Protein AF-A0A518B0Y1-F1 (afdb_monomer_lite)

InterPro domains:
  IPR000868 Isochorismatase-like domain [PF00857] (5-139)
  IPR036380 Isochorismatase-like superfamily [G3DSA:3.40.50.850] (2-148)
  IPR036380 Isochorismatase-like superfamily [G3DSA:3.40.50.850] (149-195)
  IPR036380 Isochorismatase-like superfamily [SSF52499] (5-146)
  IPR036380 Isochorismatase-like superfamily [SSF52499] (149-193)
  IPR052347 Isochorismatase Family Nicotinamidases [PTHR11080] (25-141)

Structure (mmCIF, N/CA/C/O backbone):
data_AF-A0A518B0Y1-F1
#
_entry.id   AF-A0A518B0Y1-F1
#
loop_
_atom_site.group_PDB
_atom_site.id
_atom_site.type_symbol
_atom_site.label_atom_id
_atom_site.label_alt_id
_atom_site.label_comp_id
_atom_site.label_asym_id
_atom_site.label_entity_id
_atom_site.label_seq_id
_atom_site.pdbx_PDB_ins_code
_atom_site.Cartn_x
_atom_site.Cartn_y
_atom_site.Cartn_z
_atom_site.occupancy
_atom_site.B_iso_or_equiv
_atom_site.auth_seq_id
_atom_site.auth_comp_id
_atom_site.auth_asym_id
_atom_site.auth_atom_id
_atom_site.pdbx_PDB_model_num
ATOM 1 N N . MET A 1 1 ? -11.958 -0.197 17.020 1.00 67.12 1 MET A N 1
ATOM 2 C CA . MET A 1 1 ? -11.882 -1.667 16.822 1.00 67.12 1 MET A CA 1
ATOM 3 C C . MET A 1 1 ? -11.598 -1.893 15.351 1.00 67.12 1 MET A C 1
ATOM 5 O O . MET A 1 1 ? -12.259 -1.245 14.544 1.00 67.12 1 MET A O 1
ATOM 9 N N . ILE A 1 2 ? -10.626 -2.741 15.003 1.00 85.50 2 ILE A N 1
ATOM 10 C CA . ILE A 1 2 ? -10.397 -3.081 13.594 1.00 85.50 2 ILE A CA 1
ATOM 11 C C . ILE A 1 2 ? -11.566 -3.929 13.104 1.00 85.50 2 ILE A C 1
ATOM 13 O O . ILE A 1 2 ? -11.922 -4.910 13.752 1.00 85.50 2 ILE A O 1
ATOM 17 N N . ARG A 1 3 ? -12.188 -3.505 12.003 1.00 82.94 3 ARG A N 1
ATOM 18 C CA . ARG A 1 3 ? -13.340 -4.189 11.395 1.00 82.94 3 ARG A CA 1
ATOM 19 C C . ARG A 1 3 ? -13.037 -4.753 10.014 1.00 82.94 3 ARG A C 1
ATOM 21 O O . ARG A 1 3 ? -13.745 -5.643 9.572 1.00 82.94 3 ARG A O 1
ATOM 28 N N . ASN A 1 4 ? -12.018 -4.224 9.341 1.00 89.44 4 ASN A N 1
ATOM 29 C CA . ASN A 1 4 ? -11.627 -4.638 8.001 1.00 89.44 4 ASN A CA 1
ATOM 30 C C . ASN A 1 4 ? -10.105 -4.705 7.897 1.00 89.44 4 ASN A C 1
ATOM 32 O O . ASN A 1 4 ? -9.392 -3.848 8.428 1.00 89.44 4 ASN A O 1
ATOM 36 N N . VAL A 1 5 ? -9.633 -5.715 7.177 1.00 95.88 5 VAL A N 1
ATOM 37 C CA . VAL A 1 5 ? -8.239 -5.850 6.769 1.00 95.88 5 VAL A CA 1
ATOM 38 C C . VAL A 1 5 ? -8.248 -5.991 5.262 1.00 95.88 5 VAL A C 1
ATOM 40 O O . VAL A 1 5 ? -8.846 -6.920 4.725 1.00 95.88 5 VAL A O 1
ATOM 43 N N . VAL A 1 6 ? -7.632 -5.029 4.596 1.00 97.19 6 VAL A N 1
ATOM 44 C CA . VAL A 1 6 ? -7.549 -4.936 3.148 1.00 97.19 6 VAL A CA 1
ATOM 45 C C . VAL A 1 6 ? -6.109 -5.219 2.759 1.00 97.19 6 VAL A C 1
ATOM 47 O O . VAL A 1 6 ? -5.196 -4.598 3.298 1.00 97.19 6 VAL A O 1
ATOM 50 N N . PHE A 1 7 ? -5.904 -6.146 1.834 1.00 97.88 7 PHE A N 1
ATOM 51 C CA . PHE A 1 7 ? -4.621 -6.352 1.174 1.00 97.88 7 PHE A CA 1
ATOM 52 C C . PHE A 1 7 ? -4.771 -5.941 -0.284 1.00 97.88 7 PHE A C 1
ATOM 54 O O . PHE A 1 7 ? -5.626 -6.471 -0.996 1.00 97.88 7 PHE A O 1
ATOM 61 N N . THR A 1 8 ? -3.952 -4.995 -0.729 1.00 97.69 8 THR A N 1
ATOM 62 C CA . THR A 1 8 ? -3.927 -4.601 -2.139 1.00 97.69 8 THR A CA 1
ATOM 63 C C . THR A 1 8 ? -2.854 -5.383 -2.871 1.00 97.69 8 THR A C 1
ATOM 65 O O . THR A 1 8 ? -1.878 -5.837 -2.266 1.00 97.69 8 THR A O 1
ATOM 68 N N . ARG A 1 9 ? -3.038 -5.554 -4.176 1.00 97.31 9 ARG A N 1
ATOM 69 C CA . ARG A 1 9 ? -2.034 -6.155 -5.047 1.00 97.31 9 ARG A CA 1
ATOM 70 C C . ARG A 1 9 ? -2.055 -5.523 -6.429 1.00 97.31 9 ARG A C 1
ATOM 72 O O . ARG A 1 9 ? -3.133 -5.315 -6.990 1.00 97.31 9 ARG A O 1
ATOM 79 N N . ASP A 1 10 ? -0.877 -5.328 -7.005 1.00 97.25 10 ASP A N 1
ATOM 80 C CA . ASP A 1 10 ? -0.732 -5.208 -8.452 1.00 97.25 10 ASP A CA 1
ATOM 81 C C . ASP A 1 10 ? -1.089 -6.538 -9.113 1.00 97.25 10 ASP A C 1
ATOM 83 O O . ASP A 1 10 ? -0.665 -7.613 -8.678 1.00 97.25 10 ASP A O 1
ATOM 87 N N . TRP A 1 11 ? -1.924 -6.485 -10.145 1.00 97.38 11 TRP A N 1
ATOM 88 C CA . TRP A 1 11 ? -2.484 -7.682 -10.764 1.00 97.38 11 TRP A CA 1
ATOM 89 C C . TRP A 1 11 ? -2.557 -7.545 -12.282 1.00 97.38 11 TRP A C 1
ATOM 91 O O . TRP A 1 11 ? -3.624 -7.515 -12.895 1.00 97.38 11 TRP A O 1
ATOM 101 N N . HIS A 1 12 ? -1.382 -7.455 -12.892 1.00 97.88 12 HIS A N 1
ATOM 102 C CA . HIS A 1 12 ? -1.237 -7.029 -14.275 1.00 97.88 12 HIS A CA 1
ATOM 103 C C . HIS A 1 12 ? -1.463 -8.157 -15.293 1.00 97.88 12 HIS A C 1
ATOM 105 O O . HIS A 1 12 ? -0.958 -9.271 -15.117 1.00 97.88 12 HIS A O 1
ATOM 111 N N . PRO A 1 13 ? -2.117 -7.880 -16.435 1.00 97.88 13 PRO A N 1
ATOM 112 C CA . PRO A 1 13 ? -1.991 -8.705 -17.632 1.00 97.88 13 PRO A CA 1
ATOM 113 C C . PRO A 1 13 ? -0.529 -8.811 -18.091 1.00 97.88 13 PRO A C 1
ATOM 115 O O . PRO A 1 13 ? 0.259 -7.886 -17.918 1.00 97.88 13 PRO A O 1
ATOM 118 N N . ALA A 1 14 ? -0.156 -9.910 -18.753 1.00 97.81 14 ALA A N 1
ATOM 119 C CA . ALA A 1 14 ? 1.229 -10.131 -19.193 1.00 97.81 14 ALA A CA 1
ATOM 120 C C . ALA A 1 14 ? 1.767 -9.057 -20.166 1.00 97.81 14 ALA A C 1
ATOM 122 O O . ALA A 1 14 ? 2.976 -8.886 -20.281 1.00 97.81 14 ALA A O 1
ATOM 123 N N . ASN A 1 15 ? 0.880 -8.340 -20.859 1.00 97.56 15 ASN A N 1
ATOM 124 C CA . ASN A 1 15 ? 1.183 -7.270 -21.811 1.00 97.56 15 ASN A CA 1
ATOM 125 C C . ASN A 1 15 ? 0.696 -5.889 -21.329 1.00 97.56 15 ASN A C 1
ATOM 127 O O . ASN A 1 15 ? 0.297 -5.066 -22.152 1.00 97.56 15 ASN A O 1
ATOM 131 N N . HIS A 1 16 ? 0.674 -5.661 -20.016 1.00 98.31 16 HIS A N 1
ATOM 132 C CA . HIS A 1 16 ? 0.222 -4.411 -19.406 1.00 98.31 16 HIS A CA 1
ATOM 133 C C . HIS A 1 16 ? 1.046 -3.194 -19.861 1.00 98.31 16 HIS A C 1
ATOM 135 O O . HIS A 1 16 ? 2.264 -3.275 -20.028 1.00 98.31 16 HIS A O 1
ATOM 141 N N . CYS A 1 17 ? 0.394 -2.041 -20.035 1.00 97.62 17 CYS A N 1
ATOM 142 C CA . CYS A 1 17 ? 1.009 -0.825 -20.574 1.00 97.62 17 CYS A CA 1
ATOM 143 C C . CYS A 1 17 ? 2.139 -0.246 -19.710 1.00 97.62 17 CYS A C 1
ATOM 145 O O . CYS A 1 17 ? 2.976 0.497 -20.220 1.00 97.62 17 CYS A O 1
ATOM 147 N N . SER A 1 18 ? 2.178 -0.564 -18.411 1.00 97.25 18 SER A N 1
ATOM 148 C CA . SER A 1 18 ? 3.203 -0.049 -17.491 1.00 97.25 18 SER A CA 1
ATOM 149 C C . SER A 1 18 ? 4.572 -0.719 -17.658 1.00 97.25 18 SER A C 1
ATOM 151 O O . SER A 1 18 ? 5.584 -0.205 -17.171 1.00 97.25 18 SER A O 1
ATOM 153 N N . PHE A 1 19 ? 4.638 -1.837 -18.382 1.00 98.44 19 PHE A N 1
ATOM 154 C CA . PHE A 1 19 ? 5.875 -2.573 -18.596 1.00 98.44 19 PHE A CA 1
ATOM 155 C C . PHE A 1 19 ? 6.724 -1.958 -19.724 1.00 98.44 19 PHE A C 1
ATOM 157 O O . PHE A 1 19 ? 6.217 -1.469 -20.734 1.00 98.44 19 PHE A O 1
ATOM 164 N N . ARG A 1 20 ? 8.054 -2.029 -19.587 1.00 98.06 20 ARG A N 1
ATOM 165 C CA . ARG A 1 20 ? 9.049 -1.483 -20.534 1.00 98.06 20 ARG A CA 1
ATOM 166 C C . ARG A 1 20 ? 8.905 -2.021 -21.949 1.00 98.06 20 ARG A C 1
ATOM 168 O O . ARG A 1 20 ? 9.160 -1.290 -22.901 1.00 98.06 20 ARG A O 1
ATOM 175 N N . GLU A 1 21 ? 8.477 -3.271 -22.097 1.00 96.62 21 GLU A N 1
ATOM 176 C CA . GLU A 1 21 ? 8.222 -3.886 -23.406 1.00 96.62 21 GLU A CA 1
ATOM 177 C C . GLU A 1 21 ? 7.052 -3.216 -24.149 1.00 96.62 21 GLU A C 1
ATOM 179 O O . GLU A 1 21 ? 6.986 -3.266 -25.376 1.00 96.62 21 GLU A O 1
ATOM 184 N N . GLN A 1 22 ? 6.165 -2.538 -23.416 1.00 97.69 22 GLN A N 1
ATOM 185 C CA . GLN A 1 22 ? 5.016 -1.783 -23.912 1.00 97.69 22 GLN A CA 1
ATOM 186 C C . GLN A 1 22 ? 5.254 -0.261 -23.862 1.00 97.69 22 GLN A C 1
ATOM 188 O O . GLN A 1 22 ? 4.353 0.516 -24.167 1.00 97.69 22 GLN A O 1
ATOM 193 N N . GLY A 1 23 ? 6.475 0.176 -23.525 1.00 97.25 23 GLY A N 1
ATOM 194 C CA . GLY A 1 23 ? 6.860 1.588 -23.434 1.00 97.25 23 GLY A CA 1
ATOM 195 C C . GLY A 1 23 ? 6.658 2.227 -22.056 1.00 97.25 23 GLY A C 1
ATOM 196 O O . GLY A 1 23 ? 6.909 3.423 -21.909 1.00 97.25 23 GLY A O 1
ATOM 197 N N . GLY A 1 24 ? 6.236 1.455 -21.053 1.00 97.06 24 GLY A N 1
ATOM 198 C CA . GLY A 1 24 ? 6.108 1.918 -19.675 1.00 97.06 24 GLY A CA 1
ATOM 199 C C . GLY A 1 24 ? 7.438 1.954 -18.903 1.00 97.06 24 GLY A C 1
ATOM 200 O O . GLY A 1 24 ? 8.488 1.545 -19.410 1.00 97.06 24 GLY A O 1
ATOM 201 N N . PRO A 1 25 ? 7.436 2.467 -17.661 1.00 95.00 25 PRO A N 1
ATOM 202 C CA . PRO A 1 25 ? 8.667 2.659 -16.891 1.00 95.00 25 PRO A CA 1
ATOM 203 C C . PRO A 1 25 ? 9.185 1.380 -16.203 1.00 95.00 25 PRO A C 1
ATOM 205 O O . PRO A 1 25 ? 10.383 1.283 -15.896 1.00 95.00 25 PRO A O 1
ATOM 208 N N . TRP A 1 26 ? 8.324 0.384 -15.976 1.00 96.38 26 TRP A N 1
ATOM 209 C CA . TRP A 1 26 ? 8.602 -0.736 -15.072 1.00 96.38 26 TRP A CA 1
ATOM 210 C C . TRP A 1 26 ? 9.076 -2.002 -15.791 1.00 96.38 26 TRP A C 1
ATOM 212 O O . TRP A 1 26 ? 8.671 -2.262 -16.922 1.00 96.38 26 TRP A O 1
ATOM 222 N N . PRO A 1 27 ? 9.927 -2.843 -15.179 1.00 97.19 27 PRO A N 1
ATOM 223 C CA . PRO A 1 27 ? 10.081 -4.213 -15.665 1.00 97.19 27 PRO A CA 1
ATOM 224 C C . PRO A 1 27 ? 8.736 -4.955 -15.593 1.00 97.19 27 PRO A C 1
ATOM 226 O O . PRO A 1 27 ? 7.833 -4.540 -14.873 1.00 97.19 27 PRO A O 1
ATOM 229 N N . VAL A 1 28 ? 8.603 -6.075 -16.305 1.00 98.38 28 VAL A N 1
ATOM 230 C CA . VAL A 1 28 ? 7.454 -6.974 -16.112 1.00 98.38 28 VAL A CA 1
ATOM 231 C C . VAL A 1 28 ? 7.459 -7.460 -14.664 1.00 98.38 28 VAL A C 1
ATOM 233 O O . VAL A 1 28 ? 8.439 -8.069 -14.244 1.00 98.38 28 VAL A O 1
ATOM 236 N N . HIS A 1 29 ? 6.385 -7.224 -13.921 1.00 98.25 29 HIS A N 1
ATOM 237 C CA . HIS A 1 29 ? 6.232 -7.595 -12.512 1.00 98.25 29 HIS A CA 1
ATOM 238 C C . HIS A 1 29 ? 4.756 -7.850 -12.208 1.00 98.25 29 HIS A C 1
ATOM 240 O O . HIS A 1 29 ? 3.896 -7.466 -12.999 1.00 98.25 29 HIS A O 1
ATOM 246 N N . CYS A 1 30 ? 4.471 -8.527 -11.096 1.00 98.31 30 CYS A N 1
ATOM 247 C CA . CYS A 1 30 ? 3.129 -8.752 -10.561 1.00 98.31 30 CYS A CA 1
ATOM 248 C C . CYS A 1 30 ? 2.116 -9.231 -11.616 1.00 98.31 30 CYS A C 1
ATOM 250 O O . CYS A 1 30 ? 0.935 -8.889 -11.578 1.00 98.31 30 CYS A O 1
ATOM 252 N N . VAL A 1 31 ? 2.584 -10.047 -12.570 1.00 98.62 31 VAL A N 1
ATOM 253 C CA . VAL A 1 31 ? 1.726 -10.609 -13.614 1.00 98.62 31 VAL A CA 1
ATOM 254 C C . VAL A 1 31 ? 0.729 -11.553 -12.957 1.00 98.62 31 VAL A C 1
ATOM 256 O O . VAL A 1 31 ? 1.124 -12.449 -12.202 1.00 98.62 31 VAL A O 1
ATOM 259 N N . ALA A 1 32 ? -0.551 -11.356 -13.255 1.00 98.12 32 ALA A N 1
ATOM 260 C CA . ALA A 1 32 ? -1.653 -12.123 -12.704 1.00 98.12 32 ALA A CA 1
ATOM 261 C C . ALA A 1 32 ? -1.384 -13.634 -12.763 1.00 98.12 32 ALA A C 1
ATOM 263 O O . ALA A 1 32 ? -0.861 -14.159 -13.746 1.00 98.12 32 ALA A O 1
ATOM 264 N N . GLU A 1 33 ? -1.742 -14.320 -11.679 1.00 97.62 33 GLU A N 1
ATOM 265 C CA . GLU A 1 33 ? -1.624 -15.777 -11.519 1.00 97.62 33 GLU A CA 1
ATOM 266 C C . GLU A 1 33 ? -0.186 -16.329 -11.539 1.00 97.62 33 GLU A C 1
ATOM 268 O O . GLU A 1 33 ? 0.018 -17.544 -11.541 1.00 97.62 33 GLU A O 1
ATOM 273 N N . THR A 1 34 ? 0.833 -15.466 -11.482 1.00 98.50 34 THR A N 1
ATOM 274 C CA . THR A 1 34 ? 2.229 -15.899 -11.341 1.00 98.50 34 THR A CA 1
ATOM 275 C C . THR A 1 34 ? 2.678 -15.934 -9.876 1.00 98.50 34 THR A C 1
ATOM 277 O O . THR A 1 34 ? 2.133 -15.210 -9.039 1.00 98.50 34 THR A O 1
ATOM 280 N N . PRO A 1 35 ? 3.726 -16.714 -9.536 1.00 98.38 35 PRO A N 1
ATOM 281 C CA . PRO A 1 35 ? 4.301 -16.699 -8.191 1.00 98.38 35 PRO A CA 1
ATOM 282 C C . PRO A 1 35 ? 4.787 -15.315 -7.739 1.00 98.38 35 PRO A C 1
ATOM 284 O O . PRO A 1 35 ? 4.719 -15.015 -6.551 1.00 98.38 35 PRO A O 1
ATOM 287 N N . GLY A 1 36 ? 5.245 -14.471 -8.670 1.00 98.31 36 GLY A N 1
ATOM 288 C CA . GLY A 1 36 ? 5.685 -13.103 -8.380 1.00 98.31 36 GLY A CA 1
ATOM 289 C C . GLY A 1 36 ? 4.552 -12.208 -7.872 1.00 98.31 36 GLY A C 1
ATOM 290 O O . GLY A 1 36 ? 4.751 -11.416 -6.956 1.00 98.31 36 GLY A O 1
ATOM 291 N N . ALA A 1 37 ? 3.336 -12.411 -8.386 1.00 98.38 37 ALA A N 1
ATOM 292 C CA . ALA A 1 37 ? 2.149 -11.672 -7.968 1.00 98.38 37 ALA A CA 1
ATOM 293 C C . ALA A 1 37 ? 1.488 -12.219 -6.690 1.00 98.38 37 ALA A C 1
ATOM 295 O O . ALA A 1 37 ? 0.546 -11.612 -6.176 1.00 98.38 37 ALA A O 1
ATOM 296 N N . ALA A 1 38 ? 1.929 -13.365 -6.168 1.00 98.25 38 ALA A N 1
ATOM 297 C CA . ALA A 1 38 ? 1.403 -13.887 -4.913 1.00 98.25 38 ALA A CA 1
ATOM 298 C C . ALA A 1 38 ? 1.857 -13.021 -3.726 1.00 98.25 38 ALA A C 1
ATOM 300 O O . ALA A 1 38 ? 2.966 -12.484 -3.724 1.00 98.25 38 ALA A O 1
ATOM 301 N N . PHE A 1 39 ? 1.004 -12.916 -2.703 1.00 98.50 39 PHE A N 1
ATOM 302 C CA . PHE A 1 39 ? 1.361 -12.262 -1.446 1.00 98.50 39 PHE A CA 1
ATOM 303 C C . PHE A 1 39 ? 2.551 -12.958 -0.778 1.00 98.50 39 PHE A C 1
ATOM 305 O O . PHE A 1 39 ? 2.659 -14.188 -0.792 1.00 98.50 39 PHE A O 1
ATOM 312 N N . HIS A 1 40 ? 3.427 -12.163 -0.172 1.00 97.94 40 HIS A N 1
ATOM 313 C CA . HIS A 1 40 ? 4.625 -12.641 0.491 1.00 97.94 40 HIS A CA 1
ATOM 314 C C . HIS A 1 40 ? 4.269 -13.431 1.753 1.00 97.94 40 HIS A C 1
ATOM 316 O O . HIS A 1 40 ? 3.582 -12.935 2.646 1.00 97.94 40 HIS A O 1
ATOM 322 N N . SER A 1 41 ? 4.774 -1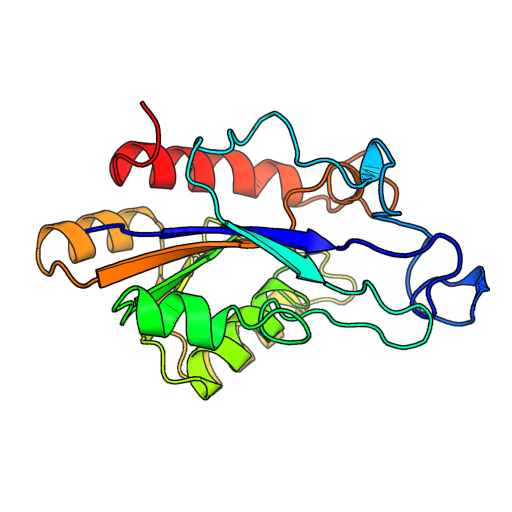4.661 1.856 1.00 96.25 41 SER A N 1
ATOM 323 C CA . SER A 1 41 ? 4.337 -15.632 2.870 1.00 96.25 41 SER A CA 1
ATOM 324 C C . SER A 1 41 ? 4.660 -15.247 4.314 1.00 96.25 41 SER A C 1
ATOM 326 O O . SER A 1 41 ? 4.120 -15.839 5.246 1.00 96.25 41 SER A O 1
ATOM 328 N N . GLU A 1 42 ? 5.563 -14.288 4.529 1.00 95.81 42 GLU A N 1
ATOM 329 C CA . GLU A 1 42 ? 5.918 -13.852 5.881 1.00 95.81 42 GLU A CA 1
ATOM 330 C C . GLU A 1 42 ? 4.829 -13.028 6.571 1.00 95.81 42 GLU A C 1
ATOM 332 O O . GLU A 1 42 ? 4.791 -13.015 7.809 1.00 95.81 42 GLU A O 1
ATOM 337 N N . VAL A 1 43 ? 3.948 -12.375 5.803 1.00 94.56 43 VAL A N 1
ATOM 338 C CA . VAL A 1 43 ? 2.797 -11.638 6.331 1.00 94.56 43 VAL A CA 1
ATOM 339 C C . VAL A 1 43 ? 1.537 -12.474 6.090 1.00 94.56 43 VAL A C 1
ATOM 341 O O . VAL A 1 43 ? 1.128 -12.648 4.944 1.00 94.56 43 VAL A O 1
ATOM 344 N N . PRO A 1 44 ? 0.925 -13.033 7.148 1.00 93.69 44 PRO A N 1
ATOM 345 C CA . PRO A 1 44 ? -0.253 -13.873 6.995 1.00 93.69 44 PRO A CA 1
ATOM 346 C C . PRO A 1 44 ? -1.449 -13.046 6.527 1.00 93.69 44 PRO A C 1
ATOM 348 O O . PRO A 1 44 ? -1.652 -11.927 6.994 1.00 93.69 44 PRO A O 1
ATOM 351 N N . LEU A 1 45 ? -2.274 -13.636 5.666 1.00 94.19 45 LEU A N 1
ATOM 352 C CA . LEU A 1 45 ? -3.576 -13.089 5.303 1.00 94.19 45 LEU A CA 1
ATOM 353 C C . LEU A 1 45 ? -4.640 -13.668 6.246 1.00 94.19 45 LEU A C 1
ATOM 355 O O . LEU A 1 45 ? -4.866 -14.882 6.222 1.00 94.19 45 LEU A O 1
ATOM 359 N N . PRO A 1 46 ? -5.298 -12.845 7.081 1.00 91.88 46 PRO A N 1
ATOM 360 C CA . PRO A 1 46 ? -6.463 -13.278 7.845 1.00 91.88 46 PRO A CA 1
ATOM 361 C C . PRO A 1 46 ? -7.569 -13.856 6.938 1.00 91.88 46 PRO A C 1
ATOM 363 O O . PRO A 1 46 ? -7.718 -13.387 5.808 1.00 91.88 46 PRO A O 1
ATOM 366 N N . PRO A 1 47 ? -8.389 -14.814 7.411 1.00 87.69 47 PRO A N 1
ATOM 367 C CA . PRO A 1 47 ? -9.447 -15.423 6.596 1.00 87.69 47 PRO A CA 1
ATOM 368 C C . PRO A 1 47 ? -10.452 -14.428 5.996 1.00 87.69 47 PRO A C 1
ATOM 370 O O . PRO A 1 47 ? -10.874 -14.609 4.860 1.00 87.69 47 PRO A O 1
ATOM 373 N N . ASP A 1 48 ? -10.778 -13.358 6.725 1.00 88.88 48 ASP A N 1
ATOM 374 C CA . ASP A 1 48 ? -11.752 -12.336 6.311 1.00 88.88 48 ASP A CA 1
ATOM 375 C C . ASP A 1 48 ? -11.094 -11.143 5.585 1.00 88.88 48 ASP A C 1
ATOM 377 O O . ASP A 1 48 ? -11.610 -10.024 5.596 1.00 88.88 48 ASP A O 1
ATOM 381 N N . THR A 1 49 ? -9.913 -11.353 4.992 1.00 94.31 49 THR A N 1
ATOM 382 C CA . THR A 1 49 ? -9.196 -10.307 4.249 1.00 94.31 49 THR A CA 1
ATOM 383 C C . THR A 1 49 ? -9.958 -9.917 2.989 1.00 94.31 49 THR A C 1
ATOM 385 O O . THR A 1 49 ? -10.286 -10.762 2.156 1.00 94.31 49 THR A O 1
ATOM 388 N N . VAL A 1 50 ? -10.158 -8.615 2.799 1.00 95.00 50 VAL A N 1
ATOM 389 C CA . VAL A 1 50 ? -10.611 -8.051 1.526 1.00 95.00 50 VAL A CA 1
ATOM 390 C C . VAL A 1 50 ? -9.397 -7.870 0.622 1.00 95.00 50 VAL A C 1
ATOM 392 O O . VAL A 1 50 ? -8.428 -7.221 1.008 1.00 95.00 50 VAL A O 1
ATOM 395 N N . VAL A 1 51 ? -9.433 -8.442 -0.579 1.00 95.38 51 VAL A N 1
ATOM 396 C CA . VAL A 1 51 ? -8.359 -8.282 -1.567 1.00 95.38 51 VAL A CA 1
ATOM 397 C C . VAL A 1 51 ? -8.797 -7.282 -2.630 1.00 95.38 51 VAL A C 1
ATOM 399 O O . VAL A 1 51 ? -9.770 -7.541 -3.332 1.00 95.38 51 VAL A O 1
ATOM 402 N N . ALA A 1 52 ? -8.064 -6.177 -2.763 1.00 94.94 52 ALA A N 1
ATOM 403 C CA . ALA A 1 52 ? -8.264 -5.177 -3.815 1.00 94.94 52 ALA A CA 1
ATOM 404 C C . ALA A 1 52 ? -7.175 -5.342 -4.887 1.00 94.94 52 ALA A C 1
ATOM 406 O O . ALA A 1 52 ? -5.985 -5.357 -4.561 1.00 94.94 52 ALA A O 1
ATOM 407 N N . SER A 1 53 ? -7.561 -5.530 -6.150 1.00 95.44 53 SER A N 1
ATOM 408 C CA . SER A 1 53 ? -6.615 -5.790 -7.245 1.00 95.44 53 SER A CA 1
ATOM 409 C C . SER A 1 53 ? -6.562 -4.586 -8.179 1.00 95.44 53 SER A C 1
ATOM 411 O O . SER A 1 53 ? -7.585 -4.170 -8.704 1.00 95.44 53 SER A O 1
ATOM 413 N N . LYS A 1 54 ? -5.368 -4.047 -8.426 1.00 94.56 54 LYS A N 1
ATOM 414 C CA . LYS A 1 54 ? -5.172 -2.854 -9.263 1.00 94.56 54 LYS A CA 1
ATOM 415 C C . LYS A 1 54 ? -4.287 -3.136 -10.476 1.00 94.56 54 LYS A C 1
ATOM 417 O O . LYS A 1 54 ? -3.583 -4.146 -10.524 1.00 94.56 54 LYS A O 1
ATOM 422 N N . GLY A 1 55 ? -4.383 -2.266 -11.483 1.00 94.25 55 GLY A N 1
ATOM 423 C CA . GLY A 1 55 ? -3.661 -2.410 -12.751 1.00 94.25 55 GLY A CA 1
ATOM 424 C C . GLY A 1 55 ? -4.121 -3.621 -13.570 1.00 94.25 55 GLY A C 1
ATOM 425 O O . GLY A 1 55 ? -3.308 -4.270 -14.229 1.00 94.25 55 GLY A O 1
ATOM 426 N N . ILE A 1 56 ? -5.412 -3.968 -13.488 1.00 93.81 56 ILE A N 1
ATOM 427 C CA . ILE A 1 56 ? -5.990 -5.145 -14.161 1.00 93.81 56 ILE A CA 1
ATOM 428 C C . ILE A 1 56 ? -6.256 -4.898 -15.651 1.00 93.81 56 ILE A C 1
ATOM 430 O O . ILE A 1 56 ? -6.382 -5.842 -16.436 1.00 93.81 56 ILE A O 1
ATOM 434 N N . ARG A 1 57 ? -6.355 -3.630 -16.059 1.00 94.50 57 ARG A N 1
ATOM 435 C CA . ARG A 1 57 ? -6.614 -3.226 -17.440 1.00 94.50 57 ARG A CA 1
ATOM 436 C C . ARG A 1 57 ? -5.318 -3.136 -18.227 1.00 94.50 57 ARG A C 1
ATOM 438 O O . ARG A 1 57 ? -4.387 -2.459 -17.834 1.00 94.50 57 ARG A O 1
ATOM 445 N N . VAL A 1 58 ? -5.276 -3.761 -19.400 1.00 95.69 58 VAL A N 1
ATOM 446 C CA . VAL A 1 58 ? -4.062 -3.798 -20.234 1.00 95.69 58 VAL A CA 1
ATOM 447 C C . VAL A 1 58 ? -3.552 -2.411 -20.653 1.00 95.69 58 VAL A C 1
ATOM 449 O O . VAL A 1 58 ? -2.354 -2.242 -20.860 1.00 95.69 58 VAL A O 1
ATOM 452 N N . ASP A 1 59 ? -4.451 -1.439 -20.804 1.00 95.44 59 ASP A N 1
ATOM 453 C CA . ASP A 1 59 ? -4.204 -0.114 -21.377 1.00 95.44 59 ASP A CA 1
ATOM 454 C C . ASP A 1 59 ? -4.173 1.020 -20.343 1.00 95.44 59 ASP A C 1
ATOM 456 O O . ASP A 1 59 ? -4.027 2.185 -20.721 1.00 95.44 59 ASP A O 1
ATOM 460 N N . GLN A 1 60 ? -4.317 0.696 -19.057 1.00 93.25 60 GLN A N 1
ATOM 461 C CA . GLN A 1 60 ? -4.410 1.673 -17.984 1.00 93.25 60 GLN A CA 1
ATOM 462 C C . GLN A 1 60 ? -3.711 1.165 -16.724 1.00 93.25 60 GLN A C 1
ATOM 464 O O . GLN A 1 60 ? -4.105 0.157 -16.149 1.00 93.25 60 GLN A O 1
ATOM 469 N N . ASP A 1 61 ? -2.706 1.917 -16.281 1.00 92.19 61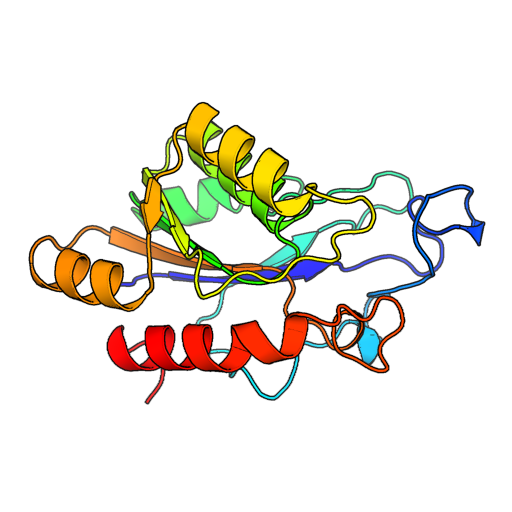 ASP A N 1
ATOM 470 C CA . ASP A 1 61 ? -2.022 1.669 -15.016 1.00 92.19 61 ASP A CA 1
ATOM 471 C C . ASP A 1 61 ? -2.754 2.342 -13.848 1.00 92.19 61 ASP A C 1
ATOM 473 O O . ASP A 1 61 ? -3.420 3.371 -14.021 1.00 92.19 61 ASP A O 1
ATOM 477 N N . ASN A 1 62 ? -2.595 1.782 -12.650 1.00 93.31 62 ASN A N 1
ATOM 478 C CA . ASN A 1 62 ? -3.186 2.314 -11.435 1.00 93.31 62 ASN A CA 1
ATOM 479 C C . ASN A 1 62 ? -2.355 1.956 -10.190 1.00 93.31 62 ASN A C 1
ATOM 481 O O . ASN A 1 62 ? -2.271 0.795 -9.800 1.00 93.31 62 ASN A O 1
ATOM 485 N N . TYR A 1 63 ? -1.816 2.975 -9.516 1.00 95.00 63 TYR A N 1
ATOM 486 C CA . TYR A 1 63 ? -1.094 2.801 -8.251 1.00 95.00 63 TYR A CA 1
ATOM 487 C C . TYR A 1 63 ? -2.000 2.760 -7.019 1.00 95.00 63 TYR A C 1
ATOM 489 O O . TYR A 1 63 ? -1.641 2.146 -6.016 1.00 95.00 63 TYR A O 1
ATOM 497 N N . SER A 1 64 ? -3.131 3.458 -7.052 1.00 96.19 64 SER A N 1
ATOM 498 C CA . SER A 1 64 ? -3.995 3.612 -5.885 1.00 96.19 64 SER A CA 1
ATOM 499 C C . SER A 1 64 ? -4.864 2.370 -5.690 1.00 96.19 64 SER A C 1
ATOM 501 O O . SER A 1 64 ? -5.221 1.682 -6.644 1.00 96.19 64 SER A O 1
ATOM 503 N N . ALA A 1 65 ? -5.226 2.076 -4.444 1.00 92.56 65 ALA A N 1
ATOM 504 C CA . ALA A 1 65 ? -6.180 1.018 -4.111 1.00 92.56 65 ALA A CA 1
ATOM 505 C C . ALA A 1 65 ? -7.648 1.395 -4.389 1.00 92.56 65 ALA A C 1
ATOM 507 O O . ALA A 1 65 ? -8.532 0.554 -4.262 1.00 92.56 65 ALA A O 1
ATOM 508 N N . PHE A 1 66 ? -7.908 2.670 -4.683 1.00 91.38 66 PHE A N 1
ATOM 509 C CA . PHE A 1 66 ? -9.249 3.238 -4.833 1.00 91.38 66 PHE A CA 1
ATOM 510 C C . PHE A 1 66 ? -9.795 3.318 -6.275 1.00 91.38 66 PHE A C 1
ATOM 512 O O . PHE A 1 66 ? -10.994 3.549 -6.419 1.00 91.38 66 PHE A O 1
ATOM 519 N N . PRO A 1 67 ? -8.996 3.137 -7.345 1.00 69.94 67 PRO A N 1
ATOM 520 C CA . PRO A 1 67 ? -9.531 3.009 -8.699 1.00 69.94 67 PRO A CA 1
ATOM 521 C C . PRO A 1 67 ? -9.794 1.551 -9.090 1.00 69.94 67 PRO A C 1
ATOM 523 O O . PRO A 1 67 ? -8.993 0.661 -8.825 1.00 69.94 67 PRO A O 1
ATOM 526 N N . GLU A 1 68 ? -10.896 1.358 -9.813 1.00 60.16 68 GLU A N 1
ATOM 527 C CA . GLU A 1 68 ? -11.348 0.118 -10.475 1.00 60.16 68 GLU A CA 1
ATOM 528 C C . GLU A 1 68 ? -12.127 -0.877 -9.600 1.00 60.16 68 GLU A C 1
ATOM 530 O O . GLU A 1 68 ? -13.140 -1.393 -10.076 1.00 60.16 68 GLU A O 1
ATOM 535 N N . ASP A 1 69 ? -11.771 -1.037 -8.325 1.00 61.59 69 ASP A N 1
ATOM 536 C CA . ASP A 1 69 ? -12.560 -1.775 -7.331 1.00 61.59 69 ASP A CA 1
ATOM 537 C C . ASP A 1 69 ? -13.185 -0.770 -6.353 1.00 61.59 69 ASP A C 1
ATOM 539 O O . ASP A 1 69 ? -12.484 0.108 -5.852 1.00 61.59 69 ASP A O 1
ATOM 543 N N . ASP A 1 70 ? -14.488 -0.863 -6.060 1.00 81.81 70 ASP A N 1
ATOM 544 C CA . ASP A 1 70 ? -15.205 0.100 -5.201 1.00 81.81 70 ASP A CA 1
ATOM 545 C C . ASP A 1 70 ? -14.862 -0.056 -3.703 1.00 81.81 70 ASP A C 1
ATOM 547 O O . ASP A 1 70 ? -15.720 -0.196 -2.826 1.00 81.81 70 ASP A O 1
ATOM 551 N N . LEU A 1 71 ? -13.564 -0.081 -3.391 1.00 93.12 71 LEU A N 1
ATOM 552 C CA . LEU A 1 71 ? -13.021 -0.166 -2.046 1.00 93.12 71 LEU A CA 1
ATOM 553 C C . LEU A 1 71 ? -13.592 0.954 -1.172 1.00 93.12 71 LEU A C 1
ATOM 555 O O . LEU A 1 71 ? -13.899 0.722 -0.005 1.00 93.12 71 LEU A O 1
ATOM 559 N N . ALA A 1 72 ? -13.790 2.149 -1.734 1.00 94.44 72 ALA A N 1
ATOM 560 C CA . ALA A 1 72 ? -14.419 3.255 -1.026 1.00 94.44 72 ALA A CA 1
ATOM 561 C C . ALA A 1 72 ? -15.864 2.922 -0.609 1.00 94.44 72 ALA A C 1
ATOM 563 O O . ALA A 1 72 ? -16.201 3.089 0.568 1.00 94.44 72 ALA A O 1
ATOM 564 N N . GLU A 1 73 ? -16.722 2.429 -1.512 1.00 93.75 73 GLU A N 1
ATOM 565 C CA . GLU A 1 73 ? -18.077 1.992 -1.152 1.00 93.75 73 GLU A CA 1
ATOM 566 C C . GLU A 1 73 ? -18.037 0.819 -0.168 1.00 93.75 73 GLU A C 1
ATOM 568 O O . GLU A 1 73 ? -18.758 0.849 0.829 1.00 93.75 73 GLU A O 1
ATOM 573 N N . HIS A 1 74 ? -17.164 -0.174 -0.365 1.00 94.12 74 HIS A N 1
ATOM 574 C CA . HIS A 1 74 ? -17.013 -1.305 0.561 1.00 94.12 74 HIS A CA 1
ATOM 575 C C . HIS A 1 74 ? -16.688 -0.845 1.989 1.00 94.12 74 HIS A C 1
ATOM 577 O O . HIS A 1 74 ? -17.333 -1.271 2.955 1.00 94.12 74 HIS A O 1
ATOM 583 N N . LEU A 1 75 ? -15.717 0.061 2.132 1.00 95.62 75 LEU A N 1
ATOM 584 C CA . LEU A 1 75 ? -15.323 0.622 3.422 1.00 95.62 75 LEU A CA 1
ATOM 585 C C . LEU A 1 75 ? -16.464 1.441 4.044 1.00 95.62 75 LEU A C 1
ATOM 587 O O . LEU A 1 75 ? -16.756 1.263 5.228 1.00 95.62 75 LEU A O 1
ATOM 591 N N . ARG A 1 76 ? -17.174 2.263 3.259 1.00 94.62 76 ARG A N 1
ATOM 592 C CA . ARG A 1 76 ? -18.342 3.031 3.735 1.00 94.62 76 ARG A CA 1
ATOM 593 C C . ARG A 1 76 ? -19.486 2.132 4.191 1.00 94.62 76 ARG A C 1
ATOM 595 O O . ARG A 1 76 ? -20.047 2.356 5.257 1.00 94.62 76 ARG A O 1
ATOM 602 N N . ARG A 1 77 ? -19.809 1.086 3.427 1.00 94.25 77 ARG A N 1
ATOM 603 C CA . ARG A 1 77 ? -20.834 0.086 3.781 1.00 94.25 77 ARG A CA 1
ATOM 604 C C . ARG A 1 77 ? -20.477 -0.708 5.033 1.00 94.25 77 ARG A C 1
ATOM 606 O O . ARG A 1 77 ? -21.362 -1.276 5.663 1.00 94.25 77 ARG A O 1
ATOM 613 N N . SER A 1 78 ? -19.192 -0.755 5.370 1.00 93.94 78 SER A N 1
ATOM 614 C CA . SER A 1 78 ? -18.668 -1.368 6.590 1.00 93.94 78 SER A CA 1
ATOM 615 C C . SER A 1 78 ? -18.565 -0.383 7.768 1.00 93.94 78 SER A C 1
ATOM 617 O O . SER A 1 78 ? -17.940 -0.706 8.786 1.00 93.94 78 SER A O 1
ATOM 619 N N . ASP A 1 79 ? -19.153 0.813 7.632 1.00 95.12 79 ASP A N 1
ATOM 620 C CA . ASP A 1 79 ? -19.105 1.925 8.587 1.00 95.12 79 ASP A CA 1
ATOM 621 C C . ASP A 1 79 ? -17.672 2.329 8.971 1.00 95.12 79 ASP A C 1
ATOM 623 O O . ASP A 1 79 ? -17.421 2.702 10.114 1.00 95.12 79 ASP A O 1
ATOM 627 N N . ILE A 1 80 ? -16.700 2.191 8.062 1.00 96.56 80 ILE A N 1
ATOM 628 C CA . ILE A 1 80 ? -15.309 2.570 8.332 1.00 96.56 80 ILE A CA 1
ATOM 629 C C . ILE A 1 80 ? -15.166 4.090 8.279 1.00 96.56 80 ILE A C 1
ATOM 631 O O . ILE A 1 80 ? -15.503 4.723 7.284 1.00 96.56 80 ILE A O 1
ATOM 635 N N . GLU A 1 81 ? -14.598 4.659 9.341 1.00 95.88 81 GLU A N 1
ATOM 636 C CA . GLU A 1 81 ? -14.309 6.095 9.448 1.00 95.88 81 GLU A CA 1
ATOM 637 C C . GLU A 1 81 ? -12.816 6.390 9.256 1.00 95.88 81 GLU A C 1
ATOM 639 O O . GLU A 1 81 ? -12.447 7.435 8.722 1.00 95.88 81 GLU A O 1
ATOM 644 N N . ARG A 1 82 ? -11.952 5.461 9.693 1.00 97.12 82 ARG A N 1
ATOM 645 C CA . ARG A 1 82 ? -10.491 5.597 9.664 1.00 97.12 82 ARG A CA 1
ATOM 646 C C . ARG A 1 82 ? -9.837 4.483 8.862 1.00 97.12 82 ARG A C 1
ATOM 648 O O . ARG A 1 82 ? -10.178 3.312 9.041 1.00 97.12 82 ARG A O 1
ATOM 655 N N . VAL A 1 83 ? -8.814 4.824 8.088 1.00 98.12 83 VAL A N 1
ATOM 656 C CA . VAL A 1 83 ? -7.930 3.847 7.444 1.00 98.12 83 VAL A CA 1
ATOM 657 C C . VAL A 1 83 ? -6.496 4.010 7.940 1.00 98.12 83 VAL A C 1
ATOM 659 O O . VAL A 1 83 ? -5.979 5.120 8.061 1.00 98.12 83 VAL A O 1
ATOM 662 N N . LEU A 1 84 ? -5.856 2.887 8.256 1.00 98.50 84 LEU A N 1
ATOM 663 C CA . LEU A 1 84 ? -4.421 2.802 8.504 1.00 98.50 84 LEU A CA 1
ATOM 664 C C . LEU A 1 84 ? -3.758 2.262 7.238 1.00 98.50 84 LEU A C 1
ATOM 666 O O . LEU A 1 84 ? -4.161 1.203 6.771 1.00 98.50 84 LEU A O 1
ATOM 670 N N . VAL A 1 85 ? -2.753 2.948 6.706 1.00 98.81 85 VAL A N 1
ATOM 671 C CA . VAL A 1 85 ? -2.065 2.573 5.465 1.00 98.81 85 VAL A CA 1
ATOM 672 C C . VAL A 1 85 ? -0.615 2.205 5.775 1.00 98.81 85 VAL A C 1
ATOM 674 O O . VAL A 1 85 ? 0.112 2.977 6.406 1.00 98.81 85 VAL A O 1
ATOM 677 N N . CYS A 1 86 ? -0.195 1.023 5.330 1.00 98.75 86 CYS A N 1
ATOM 678 C CA . CYS A 1 86 ? 1.178 0.520 5.418 1.00 98.75 86 CYS A CA 1
ATOM 679 C C . CYS A 1 86 ? 1.533 -0.301 4.167 1.00 98.75 86 CYS A C 1
ATOM 681 O O . CYS A 1 86 ? 0.671 -0.538 3.328 1.00 98.75 86 CYS A O 1
ATOM 683 N N . GLY A 1 87 ? 2.781 -0.754 4.032 1.00 98.50 87 GLY A N 1
ATOM 684 C CA . GLY A 1 87 ? 3.210 -1.619 2.928 1.00 98.50 87 GLY A CA 1
ATOM 685 C C . GLY A 1 87 ? 4.145 -0.939 1.929 1.00 98.50 87 GLY A C 1
ATOM 686 O O . GLY A 1 87 ? 5.036 -0.176 2.313 1.00 98.50 87 GLY A O 1
ATOM 687 N N . LEU A 1 88 ? 3.994 -1.267 0.648 1.00 98.25 88 LEU A N 1
ATOM 688 C CA . LEU A 1 88 ? 4.928 -0.918 -0.419 1.00 98.25 88 LEU A CA 1
ATOM 689 C C . LEU A 1 88 ? 4.207 -0.281 -1.616 1.00 98.25 88 LEU A C 1
ATOM 691 O O . LEU A 1 88 ? 3.063 -0.594 -1.887 1.00 98.25 88 LEU A O 1
ATOM 695 N N . THR A 1 89 ? 4.806 0.637 -2.366 1.00 96.56 89 THR A N 1
ATOM 696 C CA . THR A 1 89 ? 6.009 1.421 -2.049 1.00 96.56 89 THR A CA 1
ATOM 697 C C . THR A 1 89 ? 5.608 2.848 -1.674 1.00 96.56 89 THR A C 1
ATOM 699 O O . THR A 1 89 ? 4.582 3.363 -2.125 1.00 96.56 89 THR A O 1
ATOM 702 N N . THR A 1 90 ? 6.394 3.478 -0.800 1.00 97.75 90 THR A N 1
ATOM 703 C CA . THR A 1 90 ? 6.055 4.732 -0.101 1.00 97.75 90 THR A CA 1
ATOM 704 C C . THR A 1 90 ? 5.661 5.852 -1.063 1.00 97.75 90 THR A C 1
ATOM 706 O O . THR A 1 90 ? 4.703 6.575 -0.816 1.00 97.75 90 THR A O 1
ATOM 709 N N . GLU A 1 91 ? 6.395 5.998 -2.158 1.00 95.81 91 GLU A N 1
ATOM 710 C CA . GLU A 1 91 ? 6.300 7.098 -3.115 1.00 95.81 91 GLU A CA 1
ATOM 711 C C . GLU A 1 91 ? 5.344 6.843 -4.291 1.00 95.81 91 GLU A C 1
ATOM 713 O O . GLU A 1 91 ? 4.967 7.793 -4.986 1.00 95.81 91 GLU A O 1
ATOM 718 N N . TYR A 1 92 ? 4.897 5.595 -4.451 1.00 96.50 92 TYR A N 1
ATOM 719 C CA . TYR A 1 92 ? 3.934 5.169 -5.465 1.00 96.50 92 TYR A CA 1
ATOM 720 C C . TYR A 1 92 ? 2.627 4.729 -4.797 1.00 96.50 92 TYR A C 1
ATOM 722 O O . TYR A 1 92 ? 1.844 5.577 -4.368 1.00 96.50 92 TYR A O 1
ATOM 730 N N . CYS A 1 93 ? 2.396 3.421 -4.674 1.00 97.44 93 CYS A N 1
ATOM 731 C CA . CYS A 1 93 ? 1.110 2.850 -4.280 1.00 97.44 93 CYS A CA 1
ATOM 732 C C . CYS A 1 93 ? 0.647 3.299 -2.893 1.00 97.44 93 CYS A C 1
ATOM 734 O O . CYS A 1 93 ? -0.523 3.636 -2.725 1.00 97.44 93 CYS A O 1
ATOM 736 N N . VAL A 1 94 ? 1.552 3.386 -1.909 1.00 98.62 94 VAL A N 1
ATOM 737 C CA . VAL A 1 94 ? 1.213 3.880 -0.562 1.00 98.62 94 VAL A CA 1
ATOM 738 C C . VAL A 1 94 ? 0.790 5.345 -0.621 1.00 98.62 94 VAL A C 1
ATOM 740 O O . VAL A 1 94 ? -0.243 5.703 -0.057 1.00 98.62 94 VAL A O 1
ATOM 743 N N . ARG A 1 95 ? 1.562 6.188 -1.320 1.00 98.50 95 ARG A N 1
ATOM 744 C CA . ARG A 1 95 ? 1.264 7.616 -1.464 1.00 98.50 95 ARG A CA 1
ATOM 745 C C . ARG A 1 95 ? -0.073 7.847 -2.148 1.00 98.50 95 ARG A C 1
ATOM 747 O O . ARG A 1 95 ? -0.882 8.597 -1.610 1.00 98.50 95 ARG A O 1
ATOM 754 N N . GLU A 1 96 ? -0.303 7.238 -3.308 1.00 98.00 96 GLU A N 1
ATOM 755 C CA . GLU A 1 96 ? -1.547 7.452 -4.056 1.00 98.00 96 GLU A CA 1
ATOM 756 C C . GLU A 1 96 ? -2.751 6.893 -3.285 1.00 98.00 96 GLU A C 1
ATOM 758 O O . GLU A 1 96 ? -3.751 7.589 -3.136 1.00 98.00 96 GLU A O 1
ATOM 763 N N . THR A 1 97 ? -2.616 5.713 -2.667 1.00 98.50 97 THR A N 1
ATOM 764 C CA . THR A 1 97 ? -3.665 5.136 -1.809 1.00 98.50 97 THR A CA 1
ATOM 765 C C . THR A 1 97 ? -4.000 6.042 -0.624 1.00 98.50 97 THR A C 1
ATOM 767 O O . THR A 1 97 ? -5.172 6.271 -0.338 1.00 98.50 97 THR A O 1
ATOM 770 N N . ALA A 1 98 ? -3.000 6.587 0.073 1.00 98.69 98 ALA A N 1
ATOM 771 C CA . ALA A 1 98 ? -3.237 7.475 1.209 1.00 98.69 98 ALA A CA 1
ATOM 772 C C . ALA A 1 98 ? -3.864 8.811 0.782 1.00 98.69 98 ALA A C 1
ATOM 774 O O . ALA A 1 98 ? -4.773 9.309 1.442 1.00 98.69 98 ALA A O 1
ATOM 775 N N . ILE A 1 99 ? -3.403 9.394 -0.327 1.00 98.56 99 ILE A N 1
ATOM 776 C CA . ILE A 1 99 ? -3.968 10.641 -0.856 1.00 98.56 99 ILE A CA 1
ATOM 777 C C . ILE A 1 99 ? -5.426 10.433 -1.280 1.00 98.56 99 ILE A C 1
ATOM 779 O O . ILE A 1 99 ? -6.274 11.265 -0.955 1.00 98.56 99 ILE A O 1
ATOM 783 N N . ASP A 1 100 ? -5.736 9.337 -1.969 1.00 97.56 100 ASP A N 1
ATOM 784 C CA . ASP A 1 100 ? -7.108 9.049 -2.379 1.00 97.56 100 ASP A CA 1
ATOM 785 C C . ASP A 1 100 ? -8.000 8.698 -1.189 1.00 97.56 100 ASP A C 1
ATOM 787 O O . ASP A 1 100 ? -9.124 9.182 -1.131 1.00 97.56 100 ASP A O 1
ATOM 791 N N . ALA A 1 101 ? -7.499 7.995 -0.169 1.00 98.12 101 ALA A N 1
ATOM 792 C CA . ALA A 1 101 ? -8.251 7.792 1.069 1.00 98.12 101 ALA A CA 1
ATOM 793 C C . ALA A 1 101 ? -8.658 9.122 1.733 1.00 98.12 101 ALA A C 1
ATOM 795 O O . ALA A 1 101 ? -9.807 9.275 2.160 1.00 98.12 101 ALA A O 1
ATOM 796 N N . CYS A 1 102 ? -7.754 10.110 1.764 1.00 98.31 102 CYS A N 1
ATOM 797 C CA . CYS A 1 102 ? -8.080 11.461 2.224 1.00 98.31 102 CYS A CA 1
ATOM 798 C C . CYS A 1 102 ? -9.153 12.122 1.345 1.00 98.31 102 CYS A C 1
ATOM 800 O O . CYS A 1 102 ? -10.084 12.733 1.870 1.00 98.31 102 CYS A O 1
ATOM 802 N N . ARG A 1 103 ? -9.048 12.002 0.014 1.00 97.00 103 ARG A N 1
ATOM 803 C CA . ARG A 1 103 ? -10.031 12.561 -0.937 1.00 97.00 103 ARG A CA 1
ATOM 804 C C . ARG A 1 103 ? -11.410 11.921 -0.794 1.00 97.00 103 ARG A C 1
ATOM 806 O O . ARG A 1 103 ? -12.412 12.623 -0.893 1.00 97.00 103 ARG A O 1
ATOM 813 N N . GLU A 1 104 ? -11.457 10.623 -0.510 1.00 96.50 104 GLU A N 1
ATOM 814 C CA . GLU A 1 104 ? -12.683 9.869 -0.233 1.00 96.50 104 GLU A CA 1
ATOM 815 C C . GLU A 1 104 ? -13.288 10.191 1.150 1.00 96.50 104 GLU A C 1
ATOM 817 O O . GLU A 1 104 ? -14.413 9.773 1.446 1.00 96.50 104 GLU A O 1
ATOM 822 N N . GLY A 1 105 ? -12.582 10.969 1.979 1.00 96.94 105 GLY A N 1
ATOM 823 C CA . GLY A 1 105 ? -13.063 11.492 3.258 1.00 96.94 105 GLY A CA 1
ATOM 824 C C . GLY A 1 105 ? -12.761 10.615 4.474 1.00 96.94 105 GLY A C 1
ATOM 825 O O . GLY A 1 105 ? -13.320 10.865 5.541 1.00 96.94 105 GLY A O 1
ATOM 826 N N . PHE A 1 106 ? -11.898 9.604 4.346 1.00 97.75 106 PHE A N 1
ATOM 827 C CA . PHE A 1 106 ? -11.477 8.785 5.484 1.00 97.75 106 PHE A CA 1
ATOM 828 C C . PHE A 1 106 ? -10.445 9.526 6.345 1.00 97.75 106 PHE A C 1
ATOM 830 O O . PHE A 1 106 ? -9.514 10.149 5.826 1.00 97.75 106 PHE A O 1
ATOM 837 N N . ASP A 1 107 ? -10.547 9.390 7.672 1.00 97.75 107 ASP A N 1
ATOM 838 C CA . ASP A 1 107 ? -9.453 9.754 8.579 1.00 97.75 107 ASP A CA 1
ATOM 839 C C . ASP A 1 107 ? -8.261 8.833 8.281 1.00 97.75 107 ASP A C 1
ATOM 841 O O . ASP A 1 107 ? -8.286 7.639 8.582 1.00 97.75 107 ASP A O 1
ATOM 845 N N . THR A 1 108 ? -7.244 9.362 7.606 1.00 98.62 108 THR A N 1
ATOM 846 C CA . THR A 1 108 ? -6.204 8.547 6.967 1.00 98.62 108 THR A CA 1
ATOM 847 C C . THR A 1 108 ? -4.893 8.659 7.718 1.00 98.62 108 THR A C 1
ATOM 849 O O . THR A 1 108 ? -4.351 9.751 7.899 1.00 98.62 108 THR A O 1
AT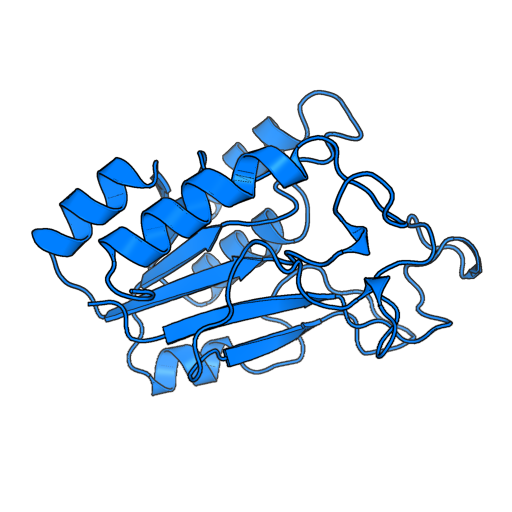OM 852 N N . TRP A 1 109 ? -4.380 7.523 8.185 1.00 98.50 109 TRP A N 1
ATOM 853 C CA . TRP A 1 109 ? -3.147 7.447 8.960 1.00 98.50 109 TRP A CA 1
ATOM 854 C C . TRP A 1 109 ? -2.125 6.587 8.225 1.00 98.50 109 TRP A C 1
ATOM 856 O O . TRP A 1 109 ? -2.383 5.421 7.942 1.00 98.50 109 TRP A O 1
ATOM 866 N N . VAL A 1 110 ? -0.948 7.141 7.951 1.00 98.81 110 VAL A N 1
ATOM 867 C CA . VAL A 1 110 ? 0.155 6.440 7.286 1.00 98.81 110 VAL A CA 1
ATOM 868 C C . VAL A 1 110 ? 1.165 5.999 8.338 1.00 98.81 110 VAL A C 1
ATOM 870 O O . VAL A 1 110 ? 1.668 6.821 9.111 1.00 98.81 110 VAL A O 1
ATOM 873 N N . LEU A 1 111 ? 1.452 4.699 8.367 1.00 98.56 111 LEU A N 1
ATOM 874 C CA . LEU A 1 111 ? 2.316 4.069 9.361 1.00 98.56 111 LEU A CA 1
ATOM 875 C C . LEU A 1 111 ? 3.779 4.134 8.911 1.00 98.56 111 LEU A C 1
ATOM 877 O O . LEU A 1 111 ? 4.249 3.278 8.167 1.00 98.56 111 LEU A O 1
ATOM 881 N N . VAL A 1 112 ? 4.498 5.179 9.321 1.00 98.12 112 VAL A N 1
ATOM 882 C CA . VAL A 1 112 ? 5.817 5.528 8.754 1.00 98.12 112 VAL A CA 1
ATOM 883 C C . VAL A 1 112 ? 6.927 4.528 9.081 1.00 98.12 112 VAL A C 1
ATOM 885 O O . VAL A 1 112 ? 7.916 4.456 8.355 1.00 98.12 112 VAL A O 1
ATOM 888 N N . ASP A 1 113 ? 6.756 3.749 10.147 1.00 97.81 113 ASP A N 1
ATOM 889 C CA . ASP A 1 113 ? 7.620 2.632 10.533 1.00 97.81 113 ASP A CA 1
ATOM 890 C C . ASP A 1 113 ? 7.231 1.312 9.846 1.00 97.81 113 ASP A C 1
ATOM 892 O O . ASP A 1 113 ? 7.917 0.314 10.022 1.00 97.81 113 ASP A O 1
ATOM 896 N N . ALA A 1 114 ? 6.165 1.301 9.042 1.00 98.31 114 ALA A N 1
ATOM 897 C CA . ALA A 1 114 ? 5.635 0.132 8.341 1.00 98.31 114 ALA A CA 1
ATOM 898 C C . ALA A 1 114 ? 5.467 0.367 6.826 1.00 98.31 114 ALA A C 1
ATOM 900 O O . ALA A 1 114 ? 4.647 -0.289 6.182 1.00 98.31 114 ALA A O 1
ATOM 901 N N . ILE A 1 115 ? 6.237 1.296 6.249 1.00 98.50 115 ILE A N 1
ATOM 902 C CA . ILE A 1 115 ? 6.283 1.563 4.804 1.00 98.50 115 ILE A CA 1
ATOM 903 C C . ILE A 1 115 ? 7.718 1.506 4.273 1.00 98.50 115 ILE A C 1
ATOM 905 O O . ILE A 1 115 ? 8.660 1.942 4.940 1.00 98.50 115 ILE A O 1
ATOM 909 N N . GLY A 1 116 ? 7.880 0.974 3.063 1.00 96.62 116 GLY A N 1
ATOM 910 C CA . GLY A 1 116 ? 9.178 0.805 2.397 1.00 96.62 116 GLY A CA 1
ATOM 911 C C . GLY A 1 116 ? 9.231 1.591 1.094 1.00 96.62 116 GLY A C 1
ATOM 912 O O . GLY A 1 116 ? 8.193 1.819 0.473 1.00 96.62 116 GLY A O 1
ATOM 913 N N . SER A 1 117 ? 10.408 2.064 0.695 1.00 93.44 117 SER A N 1
ATOM 914 C CA . SER A 1 117 ? 10.589 2.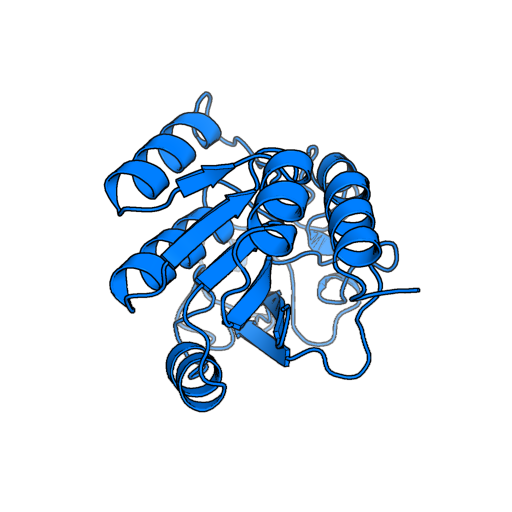911 -0.491 1.00 93.44 117 SER A CA 1
ATOM 915 C C . SER A 1 117 ? 11.512 2.233 -1.500 1.00 93.44 117 SER A C 1
ATOM 917 O O . SER A 1 117 ? 12.435 1.525 -1.106 1.00 93.44 117 SER A O 1
ATOM 919 N N . VAL A 1 118 ? 11.281 2.465 -2.794 1.00 87.94 118 VAL A N 1
ATOM 920 C CA . VAL A 1 118 ? 12.267 2.140 -3.841 1.00 87.94 118 VAL A CA 1
ATOM 921 C C . VAL A 1 118 ? 13.355 3.210 -3.859 1.00 87.94 118 VAL A C 1
ATOM 923 O O . VAL A 1 118 ? 14.518 2.909 -4.107 1.00 87.94 118 VAL A O 1
ATOM 926 N N . ASN A 1 119 ? 12.964 4.459 -3.581 1.00 82.88 119 ASN A N 1
ATOM 927 C CA . ASN A 1 119 ? 13.804 5.649 -3.556 1.00 82.88 119 ASN A CA 1
ATOM 928 C C . ASN A 1 119 ? 14.674 5.758 -4.819 1.00 82.88 119 ASN A C 1
ATOM 930 O O . ASN A 1 119 ? 15.880 6.000 -4.734 1.00 82.88 119 ASN A O 1
ATOM 934 N N . VAL A 1 120 ? 14.044 5.557 -5.989 1.00 83.56 120 VAL A N 1
ATOM 935 C CA . VAL A 1 120 ? 14.693 5.601 -7.315 1.00 83.56 120 VAL A CA 1
ATOM 936 C C . VAL A 1 120 ? 15.532 6.869 -7.458 1.00 83.56 120 VAL A C 1
ATOM 938 O O . VAL A 1 120 ? 16.658 6.816 -7.955 1.00 83.56 120 VAL A O 1
ATOM 941 N N . ASN A 1 121 ? 15.004 8.002 -6.985 1.00 88.50 121 ASN A N 1
ATOM 942 C CA . ASN A 1 121 ? 15.735 9.252 -6.866 1.00 88.50 121 ASN A CA 1
ATOM 943 C C . ASN A 1 121 ? 15.863 9.666 -5.396 1.00 88.50 121 ASN A C 1
ATOM 945 O O . ASN A 1 121 ? 14.895 9.566 -4.639 1.00 88.50 121 ASN A O 1
ATOM 949 N N . PRO A 1 122 ? 17.002 10.261 -4.994 1.00 90.75 122 PRO A N 1
ATOM 950 C CA . PRO A 1 122 ? 17.168 10.791 -3.649 1.00 90.75 122 PRO A CA 1
ATOM 951 C C . PRO A 1 122 ? 16.002 11.694 -3.205 1.00 90.75 122 PRO A C 1
ATOM 953 O O . PRO A 1 122 ? 15.624 12.666 -3.877 1.00 90.75 122 PRO A O 1
ATOM 956 N N . GLY A 1 123 ? 15.432 11.365 -2.046 1.00 92.94 123 GLY A N 1
ATOM 957 C CA . GLY A 1 123 ? 14.357 12.123 -1.407 1.00 92.94 123 GLY A CA 1
ATOM 958 C C . GLY A 1 123 ? 12.953 11.838 -1.948 1.00 92.94 123 GLY A C 1
ATOM 959 O O . GLY A 1 123 ? 12.038 12.585 -1.603 1.00 92.94 123 GLY A O 1
ATOM 960 N N . ASP A 1 124 ? 12.754 10.805 -2.777 1.00 93.44 124 ASP A N 1
ATOM 961 C CA . ASP A 1 124 ? 11.412 10.401 -3.234 1.00 93.44 124 ASP A CA 1
ATOM 962 C C . ASP A 1 124 ? 10.510 10.064 -2.039 1.00 93.44 124 ASP A C 1
ATOM 964 O O . ASP A 1 124 ? 9.384 10.559 -1.953 1.00 93.44 124 ASP A O 1
ATOM 968 N N . LYS A 1 125 ? 11.050 9.332 -1.055 1.00 95.06 125 LYS A N 1
ATOM 969 C CA . LYS A 1 125 ? 10.359 9.023 0.204 1.00 95.06 125 LYS A CA 1
ATOM 970 C C . LYS A 1 125 ? 9.893 10.282 0.941 1.00 95.06 125 LYS A C 1
ATOM 972 O O . LYS A 1 125 ? 8.727 10.386 1.312 1.00 95.06 125 LYS A O 1
ATOM 977 N N . ASP A 1 126 ? 10.784 11.253 1.133 1.00 96.31 126 ASP A N 1
ATOM 978 C CA . ASP A 1 126 ? 10.472 12.473 1.887 1.00 96.31 126 ASP A CA 1
ATOM 979 C C . ASP A 1 126 ? 9.421 13.324 1.171 1.00 96.31 126 ASP A C 1
ATOM 981 O O . ASP A 1 126 ? 8.468 13.797 1.794 1.00 96.31 126 ASP A O 1
ATOM 985 N N . ARG A 1 127 ? 9.546 13.473 -0.156 1.00 97.88 127 ARG A N 1
ATOM 986 C CA . ARG A 1 127 ? 8.540 14.157 -0.982 1.00 97.88 127 ARG A CA 1
ATOM 987 C C . ARG A 1 127 ? 7.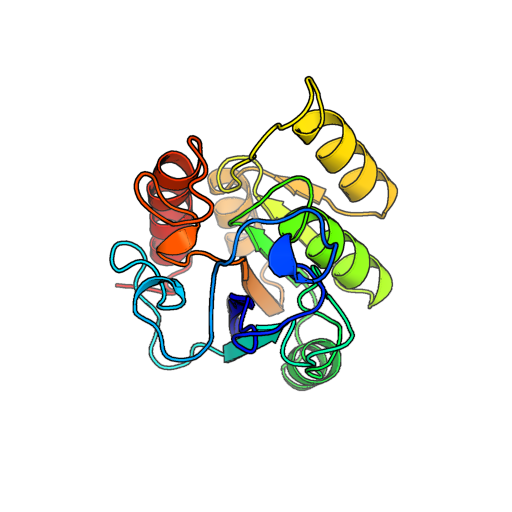182 13.473 -0.878 1.00 97.88 127 ARG A C 1
ATOM 989 O O . ARG A 1 127 ? 6.165 14.157 -0.786 1.00 97.88 127 ARG A O 1
ATOM 996 N N . ALA A 1 128 ? 7.161 12.143 -0.847 1.00 98.06 128 ALA A N 1
ATOM 997 C CA . ALA A 1 128 ? 5.926 11.393 -0.722 1.00 98.06 128 ALA A CA 1
ATOM 998 C C . ALA A 1 128 ? 5.248 11.583 0.640 1.00 98.06 128 ALA A C 1
ATOM 1000 O O . ALA A 1 128 ? 4.044 11.829 0.695 1.00 98.06 128 ALA A O 1
ATOM 1001 N N . LEU A 1 129 ? 6.020 11.549 1.729 1.00 98.50 129 LEU A N 1
ATOM 1002 C CA . LEU A 1 129 ? 5.534 11.838 3.083 1.00 98.50 129 LEU A CA 1
ATOM 1003 C C . LEU A 1 129 ? 4.973 13.258 3.207 1.00 98.50 129 LEU A C 1
ATOM 1005 O O . LEU A 1 129 ? 3.920 13.454 3.817 1.00 98.50 129 LEU A O 1
ATOM 1009 N N . ILE A 1 130 ? 5.646 14.241 2.602 1.00 98.56 130 ILE A N 1
ATOM 1010 C CA . ILE A 1 130 ? 5.160 15.624 2.544 1.00 98.56 130 ILE A CA 1
ATOM 1011 C C . ILE A 1 130 ? 3.825 15.683 1.796 1.00 98.56 130 ILE A C 1
ATOM 1013 O O . ILE A 1 130 ? 2.864 16.215 2.348 1.00 98.56 130 ILE A O 1
ATOM 1017 N N . ALA A 1 131 ? 3.737 15.080 0.608 1.00 98.62 131 ALA A N 1
ATOM 1018 C CA . ALA A 1 131 ? 2.522 15.086 -0.206 1.00 98.62 131 ALA A CA 1
ATOM 1019 C C . ALA A 1 131 ? 1.328 14.423 0.504 1.00 98.62 131 ALA A C 1
ATOM 1021 O O . ALA A 1 131 ? 0.227 14.967 0.493 1.00 98.62 131 ALA A O 1
ATOM 1022 N N . MET A 1 132 ? 1.540 13.280 1.169 1.00 98.75 132 MET A N 1
ATOM 1023 C CA . MET A 1 132 ? 0.493 12.611 1.952 1.00 98.75 132 MET A CA 1
ATOM 1024 C C . MET A 1 132 ? -0.009 13.500 3.095 1.00 98.75 132 MET A C 1
ATOM 1026 O O . MET A 1 132 ? -1.216 13.642 3.291 1.00 98.75 132 MET A O 1
ATOM 1030 N N . ARG A 1 133 ? 0.904 14.153 3.825 1.00 98.69 133 ARG A N 1
ATOM 1031 C CA . ARG A 1 133 ? 0.540 15.074 4.908 1.00 98.69 133 ARG A CA 1
ATOM 1032 C C . ARG A 1 133 ? -0.209 16.304 4.393 1.00 98.69 133 ARG A C 1
ATOM 1034 O O . ARG A 1 133 ? -1.181 16.722 5.011 1.00 98.69 133 ARG A O 1
ATOM 1041 N N . GLU A 1 134 ? 0.225 16.881 3.275 1.00 98.62 134 GLU A N 1
ATOM 1042 C CA . GLU A 1 134 ? -0.443 18.024 2.635 1.00 98.62 134 GLU A CA 1
ATOM 1043 C C . GLU A 1 134 ? -1.844 17.670 2.120 1.00 98.62 134 GLU A C 1
ATOM 1045 O O . GLU A 1 134 ? -2.736 18.514 2.160 1.00 98.62 134 GLU A O 1
ATOM 1050 N N . ALA A 1 135 ? -2.065 16.416 1.717 1.00 98.56 135 ALA A N 1
ATOM 1051 C CA . ALA A 1 135 ? -3.386 15.898 1.370 1.00 98.56 135 ALA A CA 1
ATOM 1052 C C . ALA A 1 135 ? -4.291 15.626 2.590 1.00 98.56 135 ALA A C 1
ATOM 1054 O O . ALA A 1 135 ? -5.465 15.318 2.409 1.00 98.56 135 ALA A O 1
ATOM 1055 N N . GLY A 1 136 ? -3.771 15.739 3.818 1.00 98.62 136 GLY A N 1
ATOM 1056 C CA . GLY A 1 136 ? -4.531 15.570 5.060 1.00 98.62 136 GLY A CA 1
ATOM 1057 C C . GLY A 1 136 ? -4.235 14.288 5.840 1.00 98.62 136 GLY A C 1
ATOM 1058 O O . GLY A 1 136 ? -4.856 14.067 6.879 1.00 98.62 136 GLY A O 1
ATOM 1059 N N . ALA A 1 137 ? -3.288 13.455 5.395 1.00 98.69 137 ALA A N 1
ATOM 1060 C CA . ALA A 1 137 ? -2.947 12.235 6.118 1.00 98.69 137 ALA A CA 1
ATOM 1061 C C . ALA A 1 137 ? -2.161 12.534 7.406 1.00 98.69 137 ALA A C 1
ATOM 1063 O O . ALA A 1 137 ? -1.259 13.377 7.445 1.00 98.69 137 ALA A O 1
ATOM 1064 N N . THR A 1 138 ? -2.450 11.775 8.461 1.00 98.50 138 THR A N 1
ATOM 1065 C CA . THR A 1 138 ? -1.660 11.765 9.695 1.00 98.50 138 THR A CA 1
ATOM 1066 C C . THR A 1 138 ? -0.507 10.776 9.563 1.00 98.50 138 THR A C 1
ATOM 1068 O O . THR A 1 138 ? -0.723 9.596 9.316 1.00 98.50 138 THR A O 1
ATOM 1071 N N . LEU A 1 139 ? 0.728 11.227 9.779 1.00 98.50 139 LEU A N 1
ATOM 1072 C CA . LEU A 1 139 ? 1.890 10.337 9.866 1.00 98.50 139 LEU A CA 1
ATOM 1073 C C . LEU A 1 139 ? 2.029 9.814 11.304 1.00 98.50 139 LEU A C 1
ATOM 1075 O O . LEU A 1 139 ? 2.078 10.610 12.247 1.00 98.50 139 LEU A O 1
ATOM 1079 N N . ALA A 1 140 ? 2.089 8.495 11.488 1.00 97.62 140 ALA A N 1
ATOM 1080 C CA . ALA A 1 140 ? 2.152 7.862 12.805 1.00 97.62 140 ALA A CA 1
ATOM 1081 C C . ALA A 1 140 ? 3.049 6.617 12.810 1.00 97.62 140 ALA A C 1
ATOM 1083 O O . ALA A 1 140 ? 3.267 6.001 11.778 1.00 97.62 140 ALA A O 1
ATOM 1084 N N . GLU A 1 141 ? 3.539 6.233 13.986 1.00 97.56 141 GLU A N 1
ATOM 1085 C CA . GLU A 1 141 ? 4.209 4.945 14.207 1.00 97.56 141 GLU A CA 1
ATOM 1086 C C . GLU A 1 141 ? 3.210 3.910 14.737 1.00 97.56 141 GLU A C 1
ATOM 1088 O O . GLU A 1 141 ? 2.282 4.259 15.485 1.00 97.56 141 GLU A O 1
ATOM 1093 N N . CYS A 1 142 ? 3.426 2.631 14.427 1.00 96.12 142 CYS A N 1
ATOM 1094 C CA . CYS A 1 142 ? 2.547 1.526 14.814 1.00 96.12 142 CYS A CA 1
ATOM 1095 C C . CYS A 1 142 ? 2.238 1.518 16.321 1.00 96.12 142 CYS A C 1
ATOM 1097 O O . CYS A 1 142 ? 1.078 1.385 16.724 1.00 96.12 142 CYS A O 1
ATOM 1099 N N . GLY A 1 143 ? 3.250 1.730 17.170 1.00 92.94 143 GLY A N 1
ATOM 1100 C CA . GLY A 1 143 ? 3.086 1.746 18.629 1.00 92.94 143 GLY A CA 1
ATOM 1101 C C . GLY A 1 143 ? 2.153 2.851 19.137 1.00 92.94 143 GLY A C 1
ATOM 1102 O O . GLY A 1 143 ? 1.326 2.632 20.033 1.00 92.94 143 GLY A O 1
ATOM 1103 N N . ARG A 1 144 ? 2.226 4.037 18.521 1.00 92.06 144 ARG A N 1
ATOM 1104 C CA . ARG A 1 144 ? 1.337 5.160 18.843 1.00 92.06 144 ARG A CA 1
ATOM 1105 C C . ARG A 1 144 ? -0.096 4.859 18.414 1.00 92.06 144 ARG A C 1
ATOM 1107 O O . ARG A 1 144 ? -1.018 5.132 19.180 1.00 92.06 144 ARG A O 1
ATOM 1114 N N . VAL A 1 145 ? -0.284 4.246 17.245 1.00 92.12 145 VAL A N 1
ATOM 1115 C CA . VAL A 1 145 ? -1.612 3.873 16.737 1.00 92.12 145 VAL A CA 1
ATOM 1116 C C . VAL A 1 145 ? -2.314 2.876 17.651 1.00 92.12 145 VAL A C 1
ATOM 1118 O O . VAL A 1 145 ? -3.464 3.110 18.021 1.00 92.12 145 VAL A O 1
ATOM 1121 N N . VAL A 1 146 ? -1.630 1.810 18.078 1.00 88.94 146 VAL A N 1
ATOM 1122 C CA . VAL A 1 146 ? -2.199 0.820 19.013 1.00 88.94 146 VAL A CA 1
ATOM 1123 C C . VAL A 1 146 ? -2.672 1.499 20.300 1.00 88.94 146 VAL A C 1
ATOM 1125 O O . VAL A 1 146 ? -3.791 1.260 20.761 1.00 88.94 146 VAL A O 1
ATOM 1128 N N . SER A 1 147 ? -1.854 2.402 20.844 1.00 87.19 147 SER A N 1
ATOM 1129 C CA . SER A 1 147 ? -2.195 3.165 22.047 1.00 87.19 147 SER A CA 1
ATOM 1130 C C . SER A 1 147 ? -3.435 4.040 21.829 1.00 87.19 147 SER A C 1
ATOM 1132 O O . SER A 1 147 ? -4.368 4.010 22.632 1.00 87.19 147 SER A O 1
ATOM 1134 N N . THR A 1 148 ? -3.497 4.780 20.716 1.00 88.50 148 THR A N 1
ATOM 1135 C CA . THR A 1 148 ? -4.638 5.654 20.414 1.00 88.50 148 THR A CA 1
ATOM 1136 C C . THR A 1 148 ? -5.925 4.876 20.163 1.00 88.50 148 THR A C 1
ATOM 1138 O O . THR A 1 148 ? -6.957 5.241 20.718 1.00 88.50 148 THR A O 1
ATOM 1141 N N . LEU A 1 149 ? -5.891 3.790 19.387 1.00 86.75 149 LEU A N 1
ATOM 1142 C CA . LEU A 1 149 ? -7.088 2.989 19.098 1.00 86.75 149 LEU A CA 1
ATOM 1143 C C . LEU A 1 149 ? -7.633 2.256 20.327 1.00 86.75 149 LEU A C 1
ATOM 1145 O O . LEU A 1 149 ? -8.823 1.942 20.368 1.00 86.75 149 LEU A O 1
ATOM 1149 N N . THR A 1 150 ? -6.781 2.003 21.322 1.00 82.12 150 THR A N 1
ATOM 1150 C CA . THR A 1 150 ? -7.195 1.439 22.612 1.00 82.12 150 THR A CA 1
ATOM 1151 C C . THR A 1 150 ? -7.978 2.460 23.442 1.00 82.12 150 THR A C 1
ATOM 1153 O O . THR A 1 150 ? -8.969 2.102 24.072 1.00 82.12 150 THR A O 1
ATOM 1156 N N . LEU A 1 151 ? -7.562 3.731 23.427 1.00 80.50 151 LEU A N 1
ATOM 1157 C CA . LEU A 1 151 ? -8.196 4.810 24.195 1.00 80.50 151 LEU A CA 1
ATOM 1158 C C . LEU A 1 151 ? -9.413 5.424 23.486 1.00 80.50 151 LEU A C 1
ATOM 1160 O O . LEU A 1 151 ? -10.378 5.820 24.138 1.00 80.50 151 LEU A O 1
ATOM 1164 N N . HIS A 1 152 ? -9.370 5.499 22.155 1.00 83.00 152 HIS A N 1
ATOM 1165 C CA . HIS A 1 152 ? -10.368 6.156 21.312 1.00 83.00 152 HIS A CA 1
ATOM 1166 C C . HIS A 1 152 ? -10.763 5.231 20.152 1.00 83.00 152 HIS A C 1
ATOM 1168 O O . HIS A 1 152 ? -10.236 5.351 19.038 1.00 83.00 152 HIS A O 1
ATOM 1174 N N . PRO A 1 153 ? -11.654 4.256 20.405 1.00 81.25 153 PRO A N 1
ATOM 1175 C CA . PRO A 1 153 ? -12.029 3.281 19.399 1.00 81.25 153 PRO A CA 1
ATOM 1176 C C . PRO A 1 153 ? -12.941 3.912 18.343 1.00 81.25 153 PRO A C 1
ATOM 1178 O O . PRO A 1 153 ? -14.108 4.179 18.604 1.00 81.25 153 PRO A O 1
ATOM 1181 N N . HIS A 1 154 ? -12.422 4.045 17.126 1.00 86.31 154 HIS A N 1
ATOM 1182 C CA . HIS A 1 154 ? -13.215 4.292 15.920 1.00 86.31 154 HIS A CA 1
ATOM 1183 C C . HIS A 1 154 ? -13.360 2.999 15.099 1.00 86.31 154 HIS A C 1
ATOM 1185 O O . HIS A 1 154 ? -12.558 2.063 15.277 1.00 86.31 154 HIS A O 1
ATOM 1191 N N . PRO A 1 155 ? -14.381 2.890 14.233 1.00 93.88 155 PRO A N 1
ATOM 1192 C CA . PRO A 1 155 ? -14.397 1.911 13.155 1.00 93.88 155 PRO A CA 1
ATOM 1193 C C . PRO A 1 155 ? -13.198 2.142 12.231 1.00 93.88 155 PRO A C 1
ATOM 1195 O O . PRO A 1 155 ? -13.051 3.204 11.624 1.00 93.88 155 PRO A O 1
ATOM 1198 N N . THR A 1 156 ? -12.295 1.169 12.170 1.00 95.69 156 THR A N 1
ATOM 1199 C CA . THR A 1 156 ? -11.009 1.336 11.487 1.00 95.69 156 THR A CA 1
ATOM 1200 C C . THR A 1 156 ? -10.716 0.144 10.588 1.00 95.69 156 THR A C 1
ATOM 1202 O O . THR A 1 156 ? -10.957 -1.004 10.979 1.00 95.69 156 THR A O 1
ATOM 1205 N N . ALA A 1 157 ? -10.190 0.422 9.398 1.00 96.88 157 ALA A N 1
A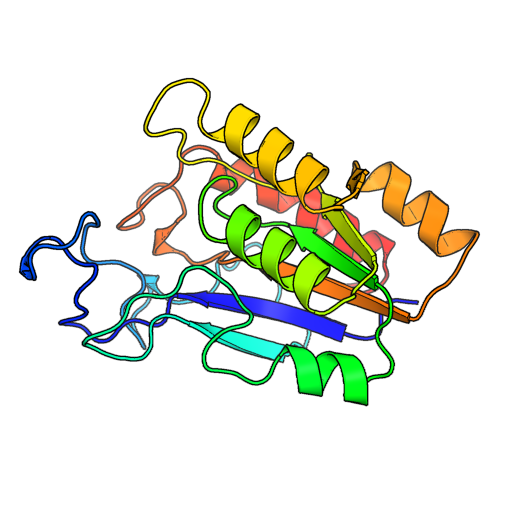TOM 1206 C CA . ALA A 1 157 ? -9.628 -0.573 8.498 1.00 96.88 157 ALA A CA 1
ATOM 1207 C C . ALA A 1 157 ? -8.097 -0.472 8.469 1.00 96.88 157 ALA A C 1
ATOM 1209 O O . ALA A 1 157 ? -7.539 0.618 8.590 1.00 96.88 157 ALA A O 1
ATOM 1210 N N . LEU A 1 158 ? -7.428 -1.610 8.301 1.00 97.88 158 LEU A N 1
ATOM 1211 C CA . LEU A 1 158 ? -6.011 -1.672 7.945 1.00 97.88 158 LEU A CA 1
ATOM 1212 C C . LEU A 1 158 ? -5.903 -1.959 6.446 1.00 97.88 158 LEU A C 1
ATOM 1214 O O . LEU A 1 158 ? -6.476 -2.943 5.994 1.00 97.88 158 LEU A O 1
ATOM 1218 N N . ILE A 1 159 ? -5.169 -1.134 5.705 1.00 98.25 159 ILE A N 1
ATOM 1219 C CA . ILE A 1 159 ? -4.838 -1.324 4.291 1.00 98.25 159 ILE A CA 1
ATOM 1220 C C . ILE A 1 159 ? -3.344 -1.648 4.202 1.00 98.25 159 ILE A C 1
ATOM 1222 O O . ILE A 1 159 ? -2.496 -0.791 4.455 1.00 98.25 159 ILE A O 1
ATOM 1226 N N . VAL A 1 160 ? -3.038 -2.900 3.866 1.00 98.44 160 VAL A N 1
ATOM 1227 C CA . VAL A 1 160 ? -1.685 -3.405 3.621 1.00 98.44 160 VAL A CA 1
ATOM 1228 C C . VAL A 1 160 ? -1.432 -3.372 2.120 1.00 98.44 160 VAL A C 1
ATOM 1230 O O . VAL A 1 160 ? -2.041 -4.129 1.364 1.00 98.44 160 VAL A O 1
ATOM 1233 N N . VAL A 1 161 ? -0.548 -2.474 1.697 1.00 98.56 161 VAL A N 1
ATOM 1234 C CA . VAL A 1 161 ? -0.311 -2.193 0.284 1.00 98.56 161 VAL A CA 1
ATOM 1235 C C . VAL A 1 161 ? 0.778 -3.113 -0.277 1.00 98.56 161 VAL A C 1
ATOM 1237 O O . VAL A 1 161 ? 1.903 -3.127 0.220 1.00 98.56 161 VAL A O 1
ATOM 1240 N N . ASP A 1 162 ? 0.420 -3.894 -1.294 1.00 97.56 162 ASP A N 1
ATOM 1241 C CA . ASP A 1 162 ? 1.300 -4.568 -2.260 1.00 97.56 162 ASP A CA 1
ATOM 1242 C C . ASP A 1 162 ? 2.490 -5.360 -1.684 1.00 97.56 162 ASP A C 1
ATOM 1244 O O . ASP A 1 162 ? 3.609 -5.319 -2.193 1.00 97.56 162 ASP A O 1
ATOM 1248 N N . LEU A 1 163 ? 2.271 -6.155 -0.634 1.00 97.88 163 LEU A N 1
ATOM 1249 C CA . LEU A 1 163 ? 3.285 -7.102 -0.150 1.00 97.88 163 LEU A CA 1
ATOM 1250 C C . LEU A 1 163 ? 3.326 -8.367 -1.015 1.00 97.88 163 LEU A C 1
ATOM 1252 O O . LEU A 1 163 ? 2.984 -9.452 -0.550 1.00 97.88 163 LEU A O 1
ATOM 1256 N N . GLN A 1 164 ? 3.711 -8.228 -2.280 1.00 98.38 164 GLN A N 1
ATOM 1257 C CA . GLN A 1 164 ? 3.835 -9.333 -3.237 1.00 98.38 164 GLN A CA 1
ATOM 1258 C C . GLN A 1 164 ? 5.292 -9.741 -3.435 1.00 98.38 164 GLN A C 1
ATOM 1260 O O . GLN A 1 164 ? 6.196 -8.920 -3.296 1.00 98.38 164 GLN A O 1
ATOM 1265 N N . ASN A 1 165 ? 5.525 -11.004 -3.794 1.00 98.56 165 ASN A N 1
ATOM 1266 C CA . ASN A 1 165 ? 6.872 -11.566 -3.940 1.00 98.56 165 ASN A CA 1
ATOM 1267 C C . ASN A 1 165 ? 7.766 -10.772 -4.902 1.00 98.56 165 ASN A C 1
ATOM 1269 O O . ASN A 1 165 ? 8.962 -10.644 -4.652 1.00 98.56 165 ASN A O 1
ATOM 1273 N N . ASP A 1 166 ? 7.203 -10.209 -5.973 1.00 98.38 166 ASP A N 1
ATOM 1274 C CA . ASP A 1 166 ? 7.970 -9.423 -6.940 1.00 98.38 166 ASP A CA 1
ATOM 1275 C C . ASP A 1 166 ? 8.558 -8.130 -6.367 1.00 98.38 166 ASP A C 1
ATOM 1277 O O . ASP A 1 166 ? 9.545 -7.647 -6.921 1.00 98.38 166 ASP A O 1
ATOM 1281 N N . PHE A 1 167 ? 8.020 -7.616 -5.257 1.00 98.06 167 PHE A N 1
ATOM 1282 C CA . PHE A 1 167 ? 8.540 -6.436 -4.564 1.00 98.06 167 PHE A CA 1
ATOM 1283 C C . PHE A 1 167 ? 9.592 -6.756 -3.499 1.00 98.06 167 PHE A C 1
ATOM 1285 O O . PHE A 1 167 ? 10.206 -5.842 -2.956 1.00 98.06 167 PHE A O 1
ATOM 1292 N N . PHE A 1 168 ? 9.844 -8.028 -3.190 1.00 97.94 168 PHE A N 1
ATOM 1293 C CA . PHE A 1 168 ? 10.890 -8.420 -2.242 1.00 97.94 168 PHE A CA 1
ATOM 1294 C C . PHE A 1 168 ? 12.232 -8.657 -2.956 1.00 97.94 168 PHE A C 1
ATOM 1296 O O . PHE A 1 168 ? 12.254 -8.889 -4.169 1.00 97.94 168 PHE A O 1
ATOM 1303 N N . PRO A 1 169 ? 13.378 -8.606 -2.245 1.00 96.69 169 PRO A N 1
ATOM 1304 C CA . PRO A 1 169 ? 14.683 -8.887 -2.840 1.00 96.69 169 PRO A CA 1
ATOM 1305 C C . PRO A 1 169 ? 14.713 -10.230 -3.586 1.00 96.69 169 PRO A C 1
ATOM 1307 O O . PRO A 1 169 ? 14.359 -11.272 -3.038 1.00 96.69 169 PRO A O 1
ATOM 1310 N N . GLY A 1 170 ? 15.147 -10.198 -4.849 1.00 95.81 170 GLY A N 1
ATOM 1311 C CA . GLY A 1 170 ? 15.114 -11.349 -5.763 1.00 95.81 170 GLY A CA 1
ATOM 1312 C C . GLY A 1 170 ? 13.851 -11.449 -6.631 1.00 95.81 170 GLY A C 1
ATOM 1313 O O . GLY A 1 170 ? 13.841 -12.224 -7.587 1.00 95.81 170 GLY A O 1
ATOM 1314 N N . GLY A 1 171 ? 12.821 -10.651 -6.341 1.00 97.19 171 GLY A N 1
ATOM 1315 C CA . GLY A 1 171 ? 11.650 -10.444 -7.191 1.00 97.19 171 GLY A CA 1
ATOM 1316 C C . GLY A 1 171 ? 11.942 -9.571 -8.416 1.00 97.19 171 GLY A C 1
ATOM 1317 O O . GLY A 1 171 ? 13.012 -8.964 -8.538 1.00 97.19 171 GLY A O 1
ATOM 1318 N N . ARG A 1 172 ? 10.989 -9.502 -9.356 1.00 96.56 172 ARG A N 1
ATOM 1319 C CA . ARG A 1 172 ? 11.181 -8.771 -10.626 1.00 96.56 172 ARG A CA 1
ATOM 1320 C C . ARG A 1 172 ? 11.248 -7.248 -10.484 1.00 96.56 172 ARG A C 1
ATOM 1322 O O . ARG A 1 172 ? 11.825 -6.592 -11.351 1.00 96.56 172 ARG A O 1
ATOM 1329 N N . LEU A 1 173 ? 10.681 -6.703 -9.412 1.00 96.00 173 LEU A N 1
ATOM 1330 C CA . LEU A 1 173 ? 10.734 -5.289 -9.040 1.00 96.00 173 LEU A CA 1
ATOM 1331 C C . LEU A 1 173 ? 11.116 -5.167 -7.557 1.00 96.00 173 LEU A C 1
ATOM 1333 O O . LEU A 1 173 ? 10.468 -4.467 -6.783 1.00 96.00 173 LEU A O 1
ATOM 1337 N N . GLY A 1 174 ? 12.155 -5.910 -7.163 1.00 95.81 174 GLY A N 1
ATOM 1338 C CA . GLY A 1 174 ? 12.587 -6.008 -5.775 1.00 95.81 174 GLY A CA 1
ATOM 1339 C C . GLY A 1 174 ? 12.934 -4.650 -5.166 1.00 95.81 174 GLY A C 1
ATOM 1340 O O . GLY A 1 174 ? 13.661 -3.852 -5.758 1.00 95.81 174 GLY A O 1
ATOM 1341 N N . VAL A 1 175 ? 12.415 -4.416 -3.966 1.00 95.19 175 VAL A N 1
ATOM 1342 C CA . VAL A 1 175 ? 12.599 -3.204 -3.173 1.00 95.19 175 VAL A CA 1
ATOM 1343 C C . VAL A 1 175 ? 13.468 -3.556 -1.974 1.00 95.19 175 VAL A C 1
ATOM 1345 O O . VAL A 1 175 ? 13.085 -4.392 -1.154 1.00 95.19 175 VAL A O 1
ATOM 1348 N N . ASP A 1 176 ? 14.629 -2.915 -1.848 1.00 94.06 176 ASP A N 1
ATOM 1349 C CA . ASP A 1 176 ? 15.595 -3.227 -0.783 1.00 94.06 176 ASP A CA 1
ATOM 1350 C C . ASP A 1 176 ? 15.005 -3.023 0.624 1.00 94.06 176 ASP A C 1
ATOM 1352 O O . ASP A 1 176 ? 15.327 -3.765 1.552 1.00 94.06 176 ASP A O 1
ATOM 1356 N N . ASP A 1 177 ? 14.082 -2.068 0.771 1.00 93.62 177 ASP A N 1
ATOM 1357 C CA . ASP A 1 177 ? 13.380 -1.782 2.026 1.00 93.62 177 ASP A CA 1
ATOM 1358 C C . ASP A 1 177 ? 12.218 -2.747 2.335 1.00 93.62 177 ASP A C 1
ATOM 1360 O O . ASP A 1 177 ? 11.700 -2.725 3.455 1.00 93.62 177 ASP A O 1
ATOM 1364 N N . ALA A 1 178 ? 11.783 -3.600 1.398 1.00 97.00 178 ALA A N 1
ATOM 1365 C CA . ALA A 1 178 ? 10.628 -4.486 1.600 1.00 97.00 178 ALA A CA 1
ATOM 1366 C C . ALA A 1 178 ? 10.737 -5.403 2.835 1.00 97.00 178 ALA A C 1
ATOM 1368 O O . ALA A 1 178 ? 9.764 -5.502 3.587 1.00 97.00 178 ALA A O 1
ATOM 1369 N N . PRO A 1 179 ? 11.886 -6.033 3.146 1.00 97.56 179 PRO A N 1
ATOM 1370 C CA . PRO A 1 179 ? 12.000 -6.855 4.351 1.00 97.56 179 PRO A CA 1
ATOM 1371 C C . PRO A 1 179 ? 11.770 -6.065 5.650 1.00 97.56 179 PRO A C 1
ATOM 1373 O O . PRO A 1 179 ? 11.265 -6.615 6.630 1.00 97.56 179 PRO A O 1
ATOM 1376 N N . ASN A 1 180 ? 12.084 -4.764 5.658 1.00 97.12 180 ASN A N 1
ATOM 1377 C CA . ASN A 1 180 ? 12.000 -3.926 6.855 1.00 97.12 180 ASN A CA 1
ATOM 1378 C C . ASN A 1 180 ? 10.552 -3.637 7.279 1.00 97.12 180 ASN A C 1
ATOM 1380 O O . ASN A 1 180 ? 10.318 -3.354 8.453 1.00 97.12 180 ASN A O 1
ATOM 1384 N N . VAL A 1 181 ? 9.570 -3.749 6.372 1.00 97.88 181 VAL A N 1
ATOM 1385 C CA . VAL A 1 181 ? 8.156 -3.486 6.705 1.00 97.88 181 VAL A CA 1
ATOM 1386 C C . VAL A 1 181 ? 7.443 -4.689 7.323 1.00 97.88 181 VAL A C 1
ATOM 1388 O O . VAL A 1 181 ? 6.445 -4.523 8.023 1.00 97.88 181 VAL A O 1
ATOM 1391 N N . VAL A 1 182 ? 7.958 -5.907 7.119 1.00 98.06 182 VAL A N 1
ATOM 1392 C CA . VAL A 1 182 ? 7.308 -7.157 7.553 1.00 98.06 182 VAL A CA 1
ATOM 1393 C C . VAL A 1 182 ? 7.132 -7.206 9.071 1.00 98.06 182 VAL A C 1
ATOM 1395 O O . VAL A 1 182 ? 6.039 -7.487 9.565 1.00 98.06 182 VAL A O 1
ATOM 1398 N N . GLY A 1 183 ? 8.197 -6.922 9.825 1.00 97.94 183 GLY A N 1
ATOM 1399 C CA . GLY A 1 183 ? 8.178 -6.947 11.291 1.00 97.94 183 GLY A CA 1
ATOM 1400 C C . GLY A 1 183 ? 7.150 -5.977 11.892 1.00 97.94 183 GLY A C 1
ATOM 1401 O O . GLY A 1 183 ? 6.275 -6.427 12.636 1.00 97.94 183 GLY A O 1
ATOM 1402 N N . PRO A 1 184 ? 7.208 -4.676 11.552 1.00 98.12 184 PRO A N 1
ATOM 1403 C CA . PRO A 1 184 ? 6.238 -3.670 11.986 1.00 98.12 184 PRO A CA 1
ATOM 1404 C C . PRO A 1 184 ? 4.783 -4.023 11.647 1.00 98.12 184 PRO A C 1
ATOM 1406 O O . PRO A 1 184 ? 3.917 -3.938 12.518 1.00 98.12 184 PRO A O 1
ATOM 1409 N N . ILE A 1 185 ? 4.508 -4.500 10.426 1.00 97.88 185 ILE A N 1
ATOM 1410 C CA . ILE A 1 185 ? 3.150 -4.886 10.006 1.00 97.88 185 ILE A CA 1
ATOM 1411 C C . ILE A 1 185 ? 2.637 -6.069 10.832 1.00 97.88 185 ILE A C 1
ATOM 1413 O O . ILE A 1 185 ? 1.534 -6.009 11.376 1.00 97.88 185 ILE A O 1
ATOM 1417 N N . LYS A 1 186 ? 3.443 -7.122 11.008 1.00 97.25 186 LYS A N 1
ATOM 1418 C CA . LYS A 1 186 ? 3.061 -8.275 11.843 1.00 97.25 186 LYS A CA 1
ATOM 1419 C C . LYS A 1 186 ? 2.849 -7.878 13.296 1.00 97.25 186 LYS A C 1
ATOM 1421 O O . LYS A 1 186 ? 1.884 -8.321 13.918 1.00 97.25 186 LYS A O 1
ATOM 1426 N N . TRP A 1 187 ? 3.728 -7.031 13.831 1.00 96.56 187 TRP A N 1
ATOM 1427 C CA . TRP A 1 187 ? 3.601 -6.504 15.185 1.00 96.56 187 TRP A CA 1
ATOM 1428 C C . TRP A 1 187 ? 2.272 -5.765 15.351 1.00 96.56 187 TRP A C 1
ATOM 1430 O O . TRP A 1 187 ? 1.525 -6.057 16.287 1.00 96.56 187 TRP A O 1
ATOM 1440 N N . LEU A 1 188 ? 1.938 -4.873 14.416 1.00 95.44 188 LEU A N 1
ATOM 1441 C CA . LEU A 1 188 ? 0.681 -4.133 14.417 1.00 95.44 188 LEU A CA 1
ATOM 1442 C C . LEU A 1 188 ? -0.519 -5.085 14.362 1.00 95.44 188 LEU A C 1
ATOM 1444 O O . LEU A 1 188 ? -1.423 -4.974 15.187 1.00 95.44 188 LEU A O 1
ATOM 1448 N N . MET A 1 189 ? -0.517 -6.040 13.428 1.00 94.81 189 MET A N 1
ATOM 1449 C CA . MET A 1 189 ? -1.615 -6.994 13.258 1.00 94.81 189 MET A CA 1
ATOM 1450 C C . MET A 1 189 ? -1.857 -7.819 14.526 1.00 94.81 189 MET A C 1
ATOM 1452 O O . MET A 1 189 ? -3.004 -7.972 14.943 1.00 94.81 189 MET A O 1
ATOM 1456 N N . HIS A 1 190 ? -0.798 -8.288 15.187 1.00 94.12 190 HIS A N 1
ATOM 1457 C CA . HIS A 1 190 ? -0.914 -9.008 16.456 1.00 94.12 190 HIS A CA 1
ATOM 1458 C C . HIS A 1 190 ? -1.503 -8.115 17.565 1.00 94.12 190 HIS A C 1
ATOM 1460 O O . HIS A 1 190 ? -2.460 -8.489 18.241 1.00 94.12 190 HIS A O 1
ATOM 1466 N N . HIS A 1 191 ? -0.999 -6.888 17.730 1.00 92.69 191 HIS A N 1
ATOM 1467 C CA . HIS A 1 191 ? -1.446 -5.993 18.809 1.00 92.69 191 HIS A CA 1
ATOM 1468 C C . HIS A 1 191 ? -2.848 -5.414 18.586 1.00 92.69 191 HIS A C 1
ATOM 1470 O O . HIS A 1 191 ? -3.540 -5.076 19.547 1.00 92.69 191 HIS A O 1
ATOM 1476 N N . LEU A 1 192 ? -3.299 -5.353 17.333 1.00 90.12 192 LEU A N 1
ATOM 1477 C CA . LEU A 1 192 ? -4.678 -5.028 16.976 1.00 90.12 192 LEU A CA 1
ATOM 1478 C C . LEU A 1 192 ? -5.613 -6.250 16.993 1.00 90.12 192 LEU A C 1
ATOM 1480 O O . LEU A 1 192 ? -6.796 -6.094 16.693 1.00 90.12 192 LEU A O 1
ATOM 1484 N N . LYS A 1 193 ? -5.114 -7.434 17.387 1.00 88.94 193 LYS A N 1
ATOM 1485 C CA . LYS A 1 193 ? -5.853 -8.710 17.443 1.00 88.94 193 LYS A CA 1
ATOM 1486 C C . LYS A 1 193 ? -6.422 -9.147 16.088 1.00 88.94 193 LYS A C 1
ATOM 1488 O O . LYS A 1 193 ? -7.479 -9.768 16.027 1.00 88.94 193 LYS A O 1
ATOM 1493 N N . ILE A 1 194 ? -5.729 -8.790 15.009 1.00 81.88 194 ILE A N 1
ATOM 1494 C CA . ILE A 1 194 ? -6.032 -9.219 13.638 1.00 81.88 194 ILE A CA 1
ATOM 1495 C C . ILE A 1 194 ? -5.520 -10.646 13.409 1.00 81.88 194 ILE A C 1
ATOM 1497 O O . ILE A 1 194 ? -6.161 -11.441 12.728 1.00 81.88 194 ILE A O 1
ATOM 1501 N N . ILE A 1 195 ? -4.362 -10.962 13.989 1.00 78.50 195 ILE A N 1
ATOM 1502 C CA . ILE A 1 195 ? -3.757 -12.296 13.985 1.00 78.50 195 ILE A CA 1
ATOM 1503 C C . ILE A 1 195 ? -3.498 -12.747 15.421 1.00 78.50 195 ILE A C 1
ATOM 1505 O O . ILE A 1 195 ? -3.414 -11.910 16.325 1.00 78.50 195 ILE A O 1
ATOM 1509 N N . GLY A 1 196 ? -3.432 -14.069 15.602 1.00 60.31 196 GLY A N 1
ATOM 1510 C CA . GLY A 1 196 ? -3.131 -14.715 16.882 1.00 60.31 196 GLY A CA 1
ATOM 1511 C C . GLY A 1 196 ? -1.659 -14.687 17.258 1.00 60.31 196 GLY A C 1
ATOM 1512 O O . GLY A 1 196 ? -0.818 -14.368 16.386 1.00 60.31 196 GLY A O 1
#

Foldseek 3Di:
DEQAEEEEFEEADQQACQDVVNPHDAHRALHHPDQQVDFDPLADDFPRYHYQYFSHDRDDHDLESPPPDPVLVVCVVSVAQAEEFAADAQLTNSLRNLLVCLVSRHQYEYALQQHAHLCPDPCSNVVSVVSSVVSPYHYHHLVVVLVCCVVPPDHYYYYHYHNGNLCDPVHRNDRPCRVSNSVRVNVSCVSVVVDD

Organism: NCBI:txid2527975

Secondary structure (DSSP, 8-state):
-EEEEEEEEE-B-TT-TTBGGGT-SBPS-SBTTSGGGSBPTTS---TTPEEEEE--STT----SSSSSS-HHHHHHHTT--EEEEEEE-TTTHHHHHHHHHHHTT-EEEEEEEEEE---SSTTHHHHHHHHHHHTTPEEE-HHHHHHHHHHS---EEEEEE--BGGGSTTSTT--TTHHHHHHHHHHHHHHTTS--

Sequence (196 aa):
MIRNVVFTRDWHPANHCSFREQGGPWPVHCVAETPGAAFHSEVPLPPDTVVASKGIRVDQDNYSAFPEDDLAEHLRRSDIERVLVCGLTTEYCVRETAIDACREGFDTWVLVDAIGSVNVNPGDKDRALIAMREAGATLAECGRVVSTLTLHPHPTALIVVDLQNDFFPGGRLGVDDAPNVVGPIKWLMHHLKIIG

Radius of gyration: 15.67 Å; chains: 1; bounding box: 38×35×48 Å

pLDDT: mean 94.49, std 6.54, range [60.16, 98.81]